Protein AF-A0A1I1CJK8-F1 (afdb_monomer_lite)

Sequence (212 aa):
MRELLTGLVLASCLLPVAAAGMRVSTYLSEPVAPHEFTDLLGEPLWSSEVRRVDPSLQAYERLPAVLATDTLVATARPEESNKVALDLTSKPEVVGDQVAPLADTLAGKTREWCGARYRSYNPADNTYQPYGGGPRRTCAAPIEAVTVQRVAEVGLSKPSASERWCMERYSSYRVEDNTYQPFSGGRKQCPGPSSEASASIQSAAGATVAQF

Foldseek 3Di:
DVVVVVVVVVVVVVVVVVVVVVVVVVVVPPPDDPPDDPQPVPDDPDDPDDDDDDPVPDPPDDDPDPQDPPDPDDDDDPDPPPPPPPPPPDDDPPDPPPPVVVVVVVLVVQQVQLVVVAVQADSVQQWGQDPVRDDIDHGDDPPPPPDPVVVVVVPDDDQDPQLVQLVVVAVQADSVQQWGQDPDDDIDHRPGDVVVVVVVVVVVVPPDDDDD

Structure (mmCIF, N/CA/C/O backbone):
data_AF-A0A1I1CJK8-F1
#
_entry.id   AF-A0A1I1CJK8-F1
#
loop_
_atom_site.group_PDB
_atom_site.id
_atom_site.type_symbol
_atom_site.label_atom_id
_atom_site.label_alt_id
_atom_site.label_comp_id
_atom_site.label_asym_id
_atom_site.label_entity_id
_atom_site.label_seq_id
_atom_site.pdbx_PDB_ins_code
_atom_site.Cartn_x
_atom_site.Cartn_y
_atom_site.Cartn_z
_atom_site.occupancy
_atom_site.B_iso_or_equiv
_atom_site.auth_seq_id
_atom_site.auth_comp_id
_atom_site.auth_asym_id
_atom_site.auth_atom_id
_atom_site.pdbx_PDB_model_num
ATOM 1 N N . MET A 1 1 ? -23.785 15.066 80.173 1.00 69.06 1 MET A N 1
ATOM 2 C CA . MET A 1 1 ? -25.014 14.972 79.345 1.00 69.06 1 MET A CA 1
ATOM 3 C C . MET A 1 1 ? -24.825 15.525 77.935 1.00 69.06 1 MET A C 1
ATOM 5 O O . MET A 1 1 ? -25.205 14.841 77.000 1.00 69.06 1 MET A O 1
ATOM 9 N N . ARG A 1 2 ? -24.197 16.697 77.752 1.00 78.44 2 ARG A N 1
ATOM 10 C CA . ARG A 1 2 ? -23.944 17.288 76.423 1.00 78.44 2 ARG A CA 1
ATOM 11 C C . ARG A 1 2 ? -23.130 16.383 75.481 1.00 78.44 2 ARG A C 1
ATOM 13 O O . ARG A 1 2 ? -23.553 16.191 74.353 1.00 78.44 2 ARG A O 1
ATOM 20 N N . GLU A 1 3 ? -22.070 15.745 75.983 1.00 82.31 3 GLU A N 1
ATOM 21 C CA . GLU A 1 3 ? -21.238 14.810 75.196 1.00 82.31 3 GLU A CA 1
ATOM 22 C C . GLU A 1 3 ? -21.950 13.501 74.809 1.00 82.31 3 GLU A C 1
ATOM 24 O O . GLU A 1 3 ? -21.654 12.890 73.787 1.00 82.31 3 GLU A O 1
ATOM 29 N N . LEU A 1 4 ? -22.930 13.067 75.610 1.00 85.81 4 LEU A N 1
ATOM 30 C CA . LEU A 1 4 ? -23.743 11.890 75.284 1.00 85.81 4 LEU A CA 1
ATOM 31 C C . LEU A 1 4 ? -24.771 12.219 74.195 1.00 85.81 4 LEU A C 1
ATOM 33 O O . LEU A 1 4 ? -25.038 11.391 73.330 1.00 85.81 4 LEU A O 1
ATOM 37 N N . LEU A 1 5 ? -25.315 13.440 74.208 1.00 85.50 5 LEU A N 1
ATOM 38 C CA . LEU A 1 5 ? -26.254 13.915 73.191 1.00 85.50 5 LEU A CA 1
ATOM 39 C C . LEU A 1 5 ? -25.560 14.156 71.843 1.00 85.50 5 LEU A C 1
ATOM 41 O O . LEU A 1 5 ? -26.102 13.769 70.811 1.00 85.50 5 LEU A O 1
ATOM 45 N N . THR A 1 6 ? -24.355 14.735 71.831 1.00 87.88 6 THR A N 1
ATOM 46 C CA . THR A 1 6 ? -23.573 14.925 70.595 1.00 87.88 6 THR A CA 1
ATOM 47 C C . THR A 1 6 ? -23.155 13.591 69.979 1.00 87.88 6 THR A C 1
ATOM 49 O O . THR A 1 6 ? -23.291 13.416 68.767 1.00 87.88 6 THR A O 1
ATOM 52 N N . GLY A 1 7 ? -22.734 12.622 70.799 1.00 88.50 7 GLY A N 1
ATOM 53 C CA . GLY A 1 7 ? -22.425 11.266 70.339 1.00 88.50 7 GLY A CA 1
ATOM 54 C C . GLY A 1 7 ? -23.627 10.557 69.705 1.00 88.50 7 GLY A C 1
ATOM 55 O O . GLY A 1 7 ? -23.492 9.945 68.646 1.00 88.50 7 GLY A O 1
ATOM 56 N N . LEU A 1 8 ? -24.819 10.691 70.298 1.00 89.94 8 LEU A N 1
ATOM 57 C CA . LEU A 1 8 ? -26.044 10.061 69.790 1.00 89.94 8 LEU A CA 1
ATOM 58 C C . LEU A 1 8 ? -26.500 10.687 68.459 1.00 89.94 8 LEU A C 1
ATOM 60 O O . LEU A 1 8 ? -26.873 9.965 67.534 1.00 89.94 8 LEU A O 1
ATOM 64 N N . VAL A 1 9 ? -26.383 12.012 68.317 1.00 90.00 9 VAL A N 1
ATOM 65 C CA . VAL A 1 9 ? -26.680 12.715 67.055 1.00 90.00 9 VAL A CA 1
ATOM 66 C C . VAL A 1 9 ? -25.718 12.285 65.944 1.00 90.00 9 VAL A C 1
ATOM 68 O O . VAL A 1 9 ? -26.174 11.930 64.856 1.00 90.00 9 VAL A O 1
ATOM 71 N N . LEU A 1 10 ? -24.408 12.240 66.218 1.00 88.88 10 LEU A N 1
ATOM 72 C CA . LEU A 1 10 ? -23.403 11.806 65.239 1.00 88.88 10 LEU A CA 1
ATOM 73 C C . LEU A 1 10 ? -23.601 10.345 64.819 1.00 88.88 10 LEU A C 1
ATOM 75 O O . LEU A 1 10 ? -23.546 10.043 63.627 1.00 88.88 10 LEU A O 1
ATOM 79 N N . ALA A 1 11 ? -23.903 9.452 65.766 1.00 89.38 11 ALA A N 1
ATOM 80 C CA . ALA A 1 11 ? -24.218 8.060 65.458 1.00 89.38 11 ALA A CA 1
ATOM 81 C C . ALA A 1 11 ? -25.469 7.945 64.570 1.00 89.38 11 ALA A C 1
ATOM 83 O O . ALA A 1 11 ? -25.459 7.192 63.595 1.00 89.38 11 ALA A O 1
ATOM 84 N N . SER A 1 12 ? -26.513 8.739 64.842 1.00 91.69 12 SER A N 1
ATOM 85 C CA . SER A 1 12 ? -27.726 8.743 64.015 1.00 91.69 12 SER A CA 1
ATOM 86 C C . SER A 1 12 ? -27.475 9.233 62.583 1.00 91.69 12 SER A C 1
ATOM 88 O O . SER A 1 12 ? -28.112 8.734 61.662 1.00 91.69 12 SER A O 1
ATOM 90 N N . CYS A 1 13 ? -26.519 10.148 62.376 1.00 89.44 13 CYS A N 1
ATOM 91 C CA . CYS A 1 13 ? -26.167 10.656 61.048 1.00 89.44 13 CYS A CA 1
ATOM 92 C C . CYS A 1 13 ? -25.250 9.708 60.261 1.00 89.44 13 CYS A C 1
ATOM 94 O O . CYS A 1 13 ? -25.365 9.623 59.041 1.00 89.44 13 CYS A O 1
ATOM 96 N N . LEU A 1 14 ? -24.340 8.989 60.925 1.00 92.19 14 LEU A N 1
ATOM 97 C CA . LEU A 1 14 ? -23.370 8.120 60.246 1.00 92.19 14 LEU A CA 1
ATOM 98 C C . LEU A 1 14 ? -23.969 6.776 59.806 1.00 92.19 14 LEU A C 1
ATOM 100 O O . LEU A 1 14 ? -23.586 6.249 58.761 1.00 92.19 14 LEU A O 1
ATOM 104 N N . LEU A 1 15 ? -24.936 6.240 60.555 1.00 91.75 15 LEU A N 1
ATOM 105 C CA . LEU A 1 15 ? -25.623 4.987 60.220 1.00 91.75 15 LEU A CA 1
ATOM 106 C C . LEU A 1 15 ? -26.308 4.990 58.834 1.00 91.75 15 LEU A C 1
ATOM 108 O O . LEU A 1 15 ? -26.049 4.065 58.059 1.00 91.75 15 LEU A O 1
ATOM 112 N N . PRO A 1 16 ? -27.133 5.989 58.457 1.00 90.12 16 PRO A N 1
ATOM 113 C CA . PRO A 1 16 ? -27.763 6.018 57.139 1.00 90.12 16 PRO A CA 1
ATOM 114 C C . PRO A 1 16 ? -26.748 6.230 56.011 1.00 90.12 16 PRO A C 1
ATOM 116 O O . PRO A 1 16 ? -26.916 5.653 54.940 1.00 90.12 16 PRO A O 1
ATOM 119 N N . VAL A 1 17 ? -25.669 6.988 56.244 1.00 92.25 17 VAL A N 1
ATOM 120 C CA . VAL A 1 17 ? -24.602 7.197 55.249 1.00 92.25 17 VAL A CA 1
ATOM 121 C C . VAL A 1 17 ? -23.858 5.891 54.967 1.00 92.25 17 VAL A C 1
ATOM 123 O O . VAL A 1 17 ? -23.649 5.536 53.807 1.00 92.25 17 VAL A O 1
ATOM 126 N N . ALA A 1 18 ? -23.517 5.132 56.011 1.00 91.31 18 ALA A N 1
ATOM 127 C CA . ALA A 1 18 ? -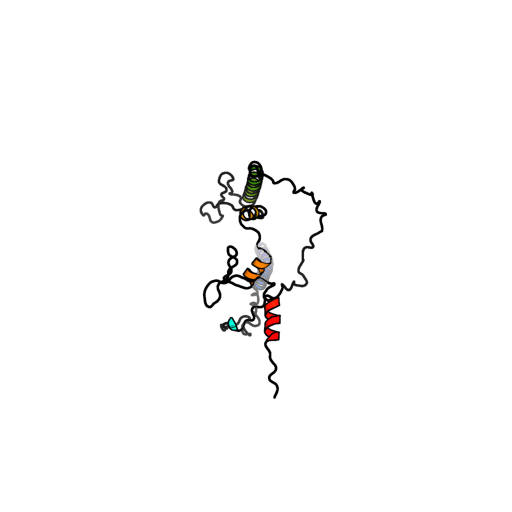22.869 3.832 55.861 1.00 91.31 18 ALA A CA 1
ATOM 128 C C . ALA A 1 18 ? -23.788 2.803 55.177 1.00 91.31 18 ALA A C 1
ATOM 130 O O . ALA A 1 18 ? -23.349 2.076 54.284 1.00 91.31 18 ALA A O 1
ATOM 131 N N . ALA A 1 19 ? -25.074 2.773 55.545 1.00 92.06 19 ALA A N 1
ATOM 132 C CA . ALA A 1 19 ? -26.058 1.892 54.920 1.00 92.06 19 ALA A CA 1
ATOM 133 C C . ALA A 1 19 ? -26.281 2.232 53.435 1.00 92.06 19 ALA A C 1
ATOM 135 O O . ALA A 1 19 ? -26.348 1.328 52.598 1.00 92.06 19 ALA A O 1
ATOM 136 N N . ALA A 1 20 ? -26.338 3.522 53.093 1.00 90.88 20 ALA A N 1
ATOM 137 C CA . ALA A 1 20 ? -26.432 3.981 51.710 1.00 90.88 20 ALA A CA 1
ATOM 138 C C . ALA A 1 20 ? -25.178 3.605 50.905 1.00 90.88 20 ALA A C 1
ATOM 140 O O . ALA A 1 20 ? -25.298 3.080 49.798 1.00 90.88 20 ALA A O 1
ATOM 141 N N . GLY A 1 21 ? -23.984 3.792 51.479 1.00 92.06 21 GLY A N 1
ATOM 142 C CA . GLY A 1 21 ? -22.719 3.412 50.846 1.00 92.06 21 GLY A CA 1
ATOM 143 C C . GLY A 1 21 ? -22.638 1.918 50.522 1.00 92.06 21 GLY A C 1
ATOM 144 O O . GLY A 1 21 ? -22.274 1.548 49.404 1.00 92.06 21 GLY A O 1
ATOM 145 N N . MET A 1 22 ? -23.055 1.051 51.453 1.00 91.06 22 MET A N 1
ATOM 146 C CA . MET A 1 22 ? -23.113 -0.394 51.198 1.00 91.06 22 MET A CA 1
ATOM 147 C C . MET A 1 22 ? -24.094 -0.745 50.075 1.00 91.06 22 MET A C 1
ATOM 149 O O . MET A 1 22 ? -23.755 -1.547 49.209 1.00 91.06 22 MET A O 1
ATOM 153 N N . ARG A 1 23 ? -25.279 -0.119 50.038 1.00 89.19 23 ARG A N 1
ATOM 154 C CA . ARG A 1 23 ? -26.273 -0.363 48.979 1.00 89.19 23 ARG A CA 1
ATOM 155 C C . ARG A 1 23 ? -25.762 0.038 47.597 1.00 89.19 23 ARG A C 1
ATOM 157 O O . ARG A 1 23 ? -25.910 -0.737 46.655 1.00 89.19 23 ARG A O 1
ATOM 164 N N . VAL A 1 24 ? -25.125 1.199 47.467 1.00 91.00 24 VAL A N 1
ATOM 165 C CA . VAL A 1 24 ? -24.544 1.639 46.187 1.00 91.00 24 VAL A CA 1
ATOM 166 C C . VAL A 1 24 ? -23.428 0.694 45.732 1.00 91.00 24 VAL A C 1
ATOM 168 O O . VAL A 1 24 ? -23.400 0.308 44.567 1.00 91.00 24 VAL A O 1
ATOM 171 N N . SER A 1 25 ? -22.557 0.254 46.647 1.00 82.81 25 SER A N 1
ATOM 172 C CA . SER A 1 25 ? -21.487 -0.703 46.326 1.00 82.81 25 SER A CA 1
ATOM 173 C C . SER A 1 25 ? -22.037 -2.034 45.795 1.00 82.81 25 SER A C 1
ATOM 175 O O . SER A 1 25 ? -21.512 -2.579 44.823 1.00 82.81 25 SER A O 1
ATOM 177 N N . THR A 1 26 ? -23.143 -2.525 46.371 1.00 85.69 26 THR A N 1
ATOM 178 C CA . THR A 1 26 ? -23.786 -3.758 45.890 1.00 85.69 26 THR A CA 1
ATOM 179 C C . THR A 1 26 ? -24.379 -3.608 44.493 1.00 85.69 26 THR A C 1
ATOM 181 O O . THR A 1 26 ? -24.225 -4.520 43.691 1.00 85.69 26 THR A O 1
ATOM 184 N N . TYR A 1 27 ? -24.970 -2.452 44.170 1.00 81.88 27 TYR A N 1
ATOM 185 C CA . TYR A 1 27 ? -25.500 -2.190 42.827 1.00 81.88 27 TYR A CA 1
ATOM 186 C C . TYR A 1 27 ? -24.397 -2.071 41.770 1.00 81.88 27 TYR A C 1
ATOM 188 O O . TYR A 1 27 ? -24.555 -2.550 40.656 1.00 81.88 27 TYR A O 1
ATOM 196 N N . LEU A 1 28 ? -23.257 -1.463 42.110 1.00 80.81 28 LEU A N 1
ATOM 197 C CA . LEU A 1 28 ? -22.122 -1.354 41.184 1.00 80.81 28 LEU A CA 1
ATOM 198 C C . LEU A 1 28 ? -21.399 -2.689 40.956 1.00 80.81 28 LEU A C 1
ATOM 200 O O . LEU A 1 28 ? -20.679 -2.828 39.971 1.00 80.81 28 LEU A O 1
ATOM 204 N N . SER A 1 29 ? -21.570 -3.650 41.866 1.00 77.25 29 SER A N 1
ATOM 205 C CA . SER A 1 29 ? -20.923 -4.964 41.810 1.00 77.25 29 SER A CA 1
ATOM 206 C C . SER A 1 29 ? -21.802 -6.039 41.177 1.00 77.25 29 SER A C 1
ATOM 208 O O . SER A 1 29 ? -21.433 -7.213 41.229 1.00 77.25 29 SER A O 1
ATOM 210 N N . GLU A 1 30 ? -22.959 -5.677 40.610 1.00 77.88 30 GLU A N 1
ATOM 211 C CA . GLU A 1 30 ? -23.765 -6.631 39.855 1.00 77.88 30 GLU A CA 1
ATOM 212 C C . GLU A 1 30 ? -22.902 -7.203 38.719 1.00 77.88 30 GLU A C 1
ATOM 214 O O . GLU A 1 30 ? -22.419 -6.448 37.867 1.00 77.88 30 GLU A O 1
ATOM 219 N N . PRO A 1 31 ? -22.627 -8.521 38.724 1.00 73.81 31 PRO A N 1
ATOM 220 C CA . PRO A 1 31 ? -21.816 -9.121 37.685 1.00 73.81 31 PRO A CA 1
ATOM 221 C C . PRO A 1 31 ? -22.558 -8.946 36.365 1.00 73.81 31 PRO A C 1
ATOM 223 O O . PRO A 1 31 ? -23.699 -9.387 36.221 1.00 73.81 31 PRO A O 1
ATOM 226 N N . VAL A 1 32 ? -21.906 -8.289 35.405 1.00 74.38 32 VAL A N 1
ATOM 227 C CA . VAL A 1 32 ? -22.398 -8.208 34.029 1.00 74.38 32 VAL A CA 1
ATOM 228 C C . VAL A 1 32 ? -22.672 -9.635 33.576 1.00 74.38 32 VAL A C 1
ATOM 230 O O . VAL A 1 32 ? -21.767 -10.473 33.622 1.00 74.38 32 VAL A O 1
ATOM 233 N N . ALA A 1 33 ? -23.923 -9.916 33.199 1.00 75.12 33 ALA A N 1
ATOM 234 C CA . ALA A 1 33 ? -24.306 -11.229 32.707 1.00 75.12 33 ALA A CA 1
ATOM 235 C C . ALA A 1 33 ? -23.299 -11.644 31.619 1.00 75.12 33 ALA A C 1
ATOM 237 O O . ALA A 1 33 ? -23.032 -10.841 30.715 1.00 75.12 33 ALA A O 1
ATOM 238 N N . PRO A 1 34 ? -22.675 -12.832 31.724 1.00 74.50 34 PRO A N 1
ATOM 239 C CA . PRO A 1 34 ? -21.742 -13.286 30.708 1.00 74.50 34 PRO A CA 1
ATOM 240 C C . PRO A 1 34 ? -22.461 -13.253 29.361 1.00 74.50 34 PRO A C 1
ATOM 242 O O . PRO A 1 34 ? -23.605 -13.689 29.246 1.00 74.50 34 PRO A O 1
ATOM 245 N N . HIS A 1 35 ? -21.809 -12.665 28.364 1.00 68.06 35 HIS A N 1
ATOM 246 C CA . HIS A 1 35 ? -22.344 -12.593 27.016 1.00 68.06 35 HIS A CA 1
ATOM 247 C C . HIS A 1 35 ? -22.548 -14.025 26.511 1.00 68.06 35 HIS A C 1
ATOM 249 O O . HIS A 1 35 ? -21.601 -14.795 26.353 1.00 68.06 35 HIS A O 1
ATOM 255 N N . GLU A 1 36 ? -23.808 -14.400 26.325 1.00 66.88 36 GLU A N 1
ATOM 256 C CA . GLU A 1 36 ? -24.182 -15.712 25.824 1.00 66.88 36 GLU A CA 1
ATOM 257 C C . GLU A 1 36 ? -24.026 -15.686 24.303 1.00 66.88 36 GLU A C 1
ATOM 259 O O . GLU A 1 36 ? -24.818 -15.077 23.582 1.00 66.88 36 GLU A O 1
ATOM 264 N N . PHE A 1 37 ? -22.946 -16.283 23.801 1.00 66.81 37 PHE A N 1
ATOM 265 C CA . PHE A 1 37 ? -22.789 -16.486 22.368 1.00 66.81 37 PHE A CA 1
ATOM 266 C C . PHE A 1 37 ? -23.776 -17.567 21.932 1.00 66.81 37 PHE A C 1
ATOM 268 O O . PHE A 1 37 ? -23.604 -18.752 22.222 1.00 66.81 37 PHE A O 1
ATOM 275 N N . THR A 1 38 ? -24.830 -17.144 21.245 1.00 67.44 38 THR A N 1
ATOM 276 C CA . THR A 1 38 ? -25.751 -18.053 20.570 1.00 67.44 38 THR A CA 1
ATOM 277 C C . THR A 1 38 ? -24.986 -18.794 19.471 1.00 67.44 38 THR A C 1
ATOM 279 O O . THR A 1 38 ? -24.134 -18.211 18.805 1.00 67.44 38 THR A O 1
ATOM 282 N N . ASP A 1 39 ? -25.285 -20.080 19.284 1.00 64.44 39 ASP A N 1
ATOM 283 C CA . ASP A 1 39 ? -24.796 -20.877 18.147 1.00 64.44 39 ASP A CA 1
ATOM 284 C C . ASP A 1 39 ? -23.301 -21.272 18.144 1.00 64.44 39 ASP A C 1
ATOM 286 O O . ASP A 1 39 ? -22.761 -21.677 17.119 1.00 64.44 39 ASP A O 1
ATOM 290 N N . LEU A 1 40 ? -22.620 -21.268 19.300 1.00 63.91 40 LEU A N 1
ATOM 291 C CA . LEU A 1 40 ? -21.255 -21.832 19.410 1.00 63.91 40 LEU A CA 1
ATOM 292 C C . LEU A 1 40 ? -21.179 -23.337 19.096 1.00 63.91 40 LEU A C 1
ATOM 294 O O . LEU A 1 40 ? -20.118 -23.842 18.735 1.00 63.91 40 LEU A O 1
ATOM 298 N N . LEU A 1 41 ? -22.291 -24.050 19.284 1.00 67.06 41 LEU A N 1
ATOM 299 C CA . LEU A 1 41 ? -22.448 -25.476 18.979 1.00 67.06 41 LEU A CA 1
ATOM 300 C C . LEU A 1 41 ? -23.236 -25.707 17.679 1.00 67.06 41 LEU A C 1
ATOM 302 O O . LEU A 1 41 ? -23.562 -26.851 17.364 1.00 67.06 41 LEU A O 1
ATOM 306 N N . GLY A 1 42 ? -23.571 -24.627 16.968 1.00 73.50 42 GLY A N 1
ATOM 307 C CA . GLY A 1 42 ? -24.209 -24.675 15.663 1.00 73.50 42 GLY A CA 1
ATOM 308 C C . GLY A 1 42 ? -23.256 -25.167 14.580 1.00 73.50 42 GLY A C 1
ATOM 309 O O . GLY A 1 42 ? -22.080 -25.463 14.817 1.00 73.50 42 GLY A O 1
ATOM 310 N N . GLU A 1 43 ? -23.778 -25.267 13.363 1.00 72.88 43 GLU A N 1
ATOM 311 C CA . GLU A 1 43 ? -22.981 -25.636 12.200 1.00 72.88 43 GLU A CA 1
ATOM 312 C C . GLU A 1 43 ? -21.852 -24.604 12.021 1.00 72.88 43 GLU A C 1
ATOM 314 O O . GLU A 1 43 ? -22.104 -23.395 12.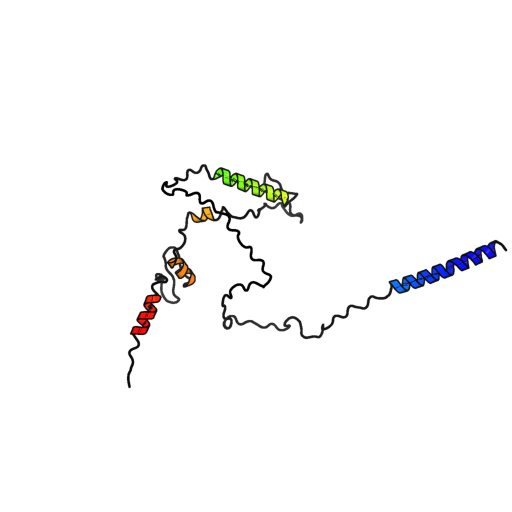064 1.00 72.88 43 GLU A O 1
ATOM 319 N N . PRO A 1 44 ? -20.586 -25.037 11.903 1.00 68.50 44 PRO A N 1
ATOM 320 C CA . PRO A 1 44 ? -19.475 -24.107 11.951 1.00 68.50 44 PRO A CA 1
ATOM 321 C C . PRO A 1 44 ? -19.566 -23.145 10.760 1.00 68.50 44 PRO A C 1
ATOM 323 O O . PRO A 1 44 ? -19.710 -23.565 9.614 1.00 68.50 44 PRO A O 1
ATOM 326 N N . LEU A 1 45 ? -19.422 -21.840 11.027 1.00 70.62 45 LEU A N 1
ATOM 327 C CA . LEU A 1 45 ? -19.424 -20.768 10.010 1.00 70.62 45 LEU A CA 1
ATOM 328 C C . LEU A 1 45 ? -18.343 -20.944 8.924 1.00 70.62 45 LEU A C 1
ATOM 330 O O . LEU A 1 45 ? -18.288 -20.199 7.948 1.00 70.62 45 LEU A O 1
ATOM 334 N N . TRP A 1 46 ? -17.452 -21.909 9.116 1.00 73.44 46 TRP A N 1
ATOM 335 C CA . TRP A 1 46 ? -16.390 -22.305 8.217 1.00 73.44 46 TRP A CA 1
ATOM 336 C C . TRP A 1 46 ? -16.312 -23.834 8.194 1.00 73.44 46 TRP A C 1
ATOM 338 O O . TRP A 1 46 ? -16.556 -24.499 9.197 1.00 73.44 46 TRP A O 1
ATOM 348 N N . SER A 1 47 ? -15.964 -24.415 7.046 1.00 71.75 47 SER A N 1
ATOM 349 C CA . SER A 1 47 ? -15.844 -25.868 6.923 1.00 71.75 47 SER A CA 1
ATOM 350 C C . SER A 1 47 ? -14.700 -26.382 7.801 1.00 71.75 47 SER 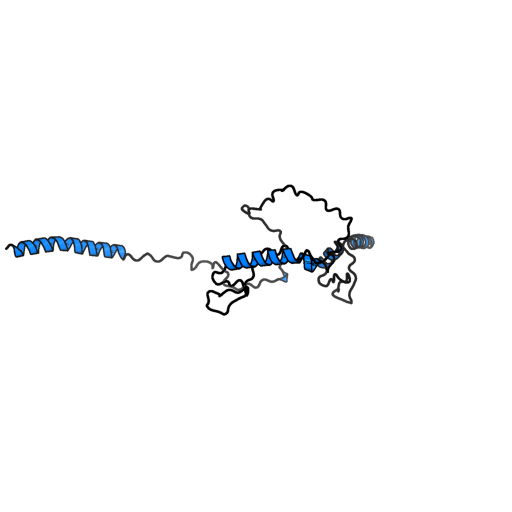A C 1
ATOM 352 O O . SER A 1 47 ? -13.535 -26.076 7.539 1.00 71.75 47 SER A O 1
ATOM 354 N N . SER A 1 48 ? -15.021 -27.189 8.812 1.00 74.94 48 SER A N 1
ATOM 355 C CA . SER A 1 48 ? -14.033 -27.884 9.649 1.00 74.94 48 SER A CA 1
ATOM 356 C C . SER A 1 48 ? -13.251 -28.951 8.873 1.00 74.94 48 SER A C 1
ATOM 358 O O . SER A 1 48 ? -12.156 -29.343 9.274 1.00 74.94 48 SER A O 1
ATOM 360 N N . GLU A 1 49 ? -13.793 -29.396 7.740 1.00 82.31 49 GLU A N 1
ATOM 361 C CA . GLU A 1 49 ? -13.178 -30.367 6.848 1.00 82.31 49 GLU A CA 1
ATOM 362 C C . GLU A 1 49 ? -12.500 -29.684 5.653 1.00 82.31 49 GLU A C 1
ATOM 364 O O . GLU A 1 49 ? -13.072 -28.835 4.965 1.00 82.31 49 GLU A O 1
ATOM 369 N N . VAL A 1 50 ? -11.255 -30.078 5.381 1.00 80.19 50 VAL A N 1
ATOM 370 C CA . VAL A 1 50 ? -10.485 -29.571 4.243 1.00 80.19 50 VAL A CA 1
ATOM 371 C C . VAL A 1 50 ? -11.010 -30.208 2.957 1.00 80.19 50 VAL A C 1
ATOM 373 O O . VAL A 1 50 ? -10.622 -31.318 2.595 1.00 80.19 50 VAL A O 1
ATOM 376 N N . ARG A 1 51 ? -11.853 -29.487 2.215 1.00 77.44 51 ARG A N 1
ATOM 377 C CA . ARG A 1 51 ? -12.264 -29.895 0.865 1.00 77.44 51 ARG A CA 1
ATOM 378 C C . ARG A 1 51 ? -11.233 -29.439 -0.161 1.00 77.44 51 ARG A C 1
ATOM 380 O O . ARG A 1 51 ? -11.081 -28.246 -0.418 1.00 77.44 51 ARG A O 1
ATOM 387 N N . ARG A 1 52 ? -1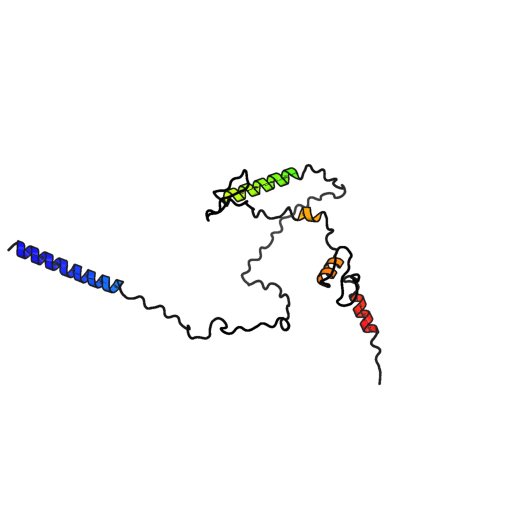0.526 -30.389 -0.779 1.00 82.00 52 ARG A N 1
ATOM 388 C CA . ARG A 1 52 ? -9.647 -30.076 -1.912 1.00 82.00 52 ARG A CA 1
ATOM 389 C C . ARG A 1 52 ? -10.498 -29.716 -3.124 1.00 82.00 52 ARG A C 1
ATOM 391 O O . ARG A 1 52 ? -11.352 -30.489 -3.544 1.00 82.00 52 ARG A O 1
ATOM 398 N N . VAL A 1 53 ? -10.262 -28.526 -3.659 1.00 81.75 53 VAL A N 1
ATOM 399 C CA . VAL A 1 53 ? -10.855 -28.082 -4.919 1.00 81.75 53 VAL A CA 1
ATOM 400 C C . VAL A 1 53 ? -10.076 -28.740 -6.051 1.00 81.75 53 VAL A C 1
ATOM 402 O O . VAL A 1 53 ? -8.853 -28.629 -6.076 1.00 81.75 53 VAL A O 1
ATOM 405 N N . ASP A 1 54 ? -10.770 -29.432 -6.954 1.00 83.75 54 ASP A N 1
ATOM 406 C CA . ASP A 1 54 ? -10.175 -29.992 -8.167 1.00 83.75 54 ASP A CA 1
ATOM 407 C C . ASP A 1 54 ? -10.112 -28.905 -9.256 1.00 83.75 54 ASP A C 1
ATOM 409 O O . ASP A 1 54 ? -11.164 -28.486 -9.750 1.00 83.75 54 ASP A O 1
ATOM 413 N N . PRO A 1 55 ? -8.913 -28.434 -9.645 1.00 81.44 55 PRO A N 1
ATOM 414 C CA . PRO A 1 55 ? -8.753 -27.408 -10.673 1.00 81.44 55 PRO A CA 1
ATOM 415 C C . PRO A 1 55 ? -9.257 -27.851 -12.050 1.00 81.44 55 PRO A C 1
ATOM 417 O O . PRO A 1 55 ? -9.635 -27.011 -12.860 1.00 81.44 55 PRO A O 1
ATOM 420 N N . SER A 1 56 ? -9.269 -29.159 -12.332 1.00 81.56 56 SER A N 1
ATOM 421 C CA . SER A 1 56 ? -9.656 -29.694 -13.644 1.00 81.56 56 SER A CA 1
ATOM 422 C C . SER A 1 56 ? -11.161 -29.613 -13.908 1.00 81.56 56 SER A C 1
ATOM 424 O O . SER A 1 56 ? -11.588 -29.578 -15.060 1.00 81.56 56 SER A O 1
ATOM 426 N N . LEU A 1 57 ? -11.957 -29.526 -12.838 1.00 78.94 57 LEU A N 1
ATOM 427 C CA . LEU A 1 57 ? -13.407 -29.351 -12.889 1.00 78.94 57 LEU A CA 1
ATOM 428 C C . LEU A 1 57 ? -13.823 -27.875 -12.856 1.00 78.94 57 LEU A C 1
ATOM 430 O O . LEU A 1 57 ? -15.007 -27.566 -12.995 1.00 78.94 57 LEU A O 1
ATOM 434 N N . GLN A 1 58 ? -12.876 -26.952 -12.663 1.00 78.06 58 GLN A N 1
ATOM 435 C CA . GLN A 1 58 ? -13.170 -25.527 -12.690 1.00 78.06 58 GLN A CA 1
ATOM 436 C C . GLN A 1 58 ? -13.146 -25.019 -14.131 1.00 78.06 58 GLN A C 1
ATOM 438 O O . GLN A 1 58 ? -12.094 -24.897 -14.757 1.00 78.06 58 GLN A O 1
ATOM 443 N N . ALA A 1 59 ? -14.322 -24.668 -14.652 1.00 72.69 59 ALA A N 1
ATOM 444 C CA . ALA A 1 59 ? -14.421 -23.824 -15.831 1.00 72.69 59 ALA A CA 1
ATOM 445 C C . ALA A 1 59 ? -13.928 -22.424 -15.438 1.00 72.69 59 ALA A C 1
ATOM 447 O O . ALA A 1 59 ? -14.685 -21.617 -14.899 1.00 72.69 59 ALA A O 1
ATOM 448 N N . TYR A 1 60 ? -12.631 -22.164 -15.624 1.00 69.06 60 TYR A N 1
ATOM 449 C CA . TYR A 1 60 ? -12.018 -20.853 -15.404 1.00 69.06 60 TYR A CA 1
ATOM 450 C C . TYR A 1 60 ? -12.504 -19.856 -16.459 1.00 69.06 60 TYR A C 1
ATOM 452 O O . TYR A 1 60 ? -11.761 -19.444 -17.349 1.00 69.06 60 TYR A O 1
ATOM 460 N N . GLU A 1 61 ? -13.772 -19.477 -16.376 1.00 80.06 61 GLU A N 1
ATOM 461 C CA . GLU A 1 61 ? -14.337 -18.408 -17.175 1.00 80.06 61 GLU A CA 1
ATOM 462 C C . GLU A 1 61 ? -14.098 -17.080 -16.457 1.00 80.06 61 GLU A C 1
ATOM 464 O O . GLU A 1 61 ? -14.404 -16.910 -15.273 1.00 80.06 61 GLU A O 1
ATOM 469 N N . ARG A 1 62 ? -13.501 -16.120 -17.167 1.00 74.25 62 ARG A N 1
ATOM 470 C CA . ARG A 1 62 ? -13.361 -14.755 -16.660 1.00 74.25 62 ARG A CA 1
ATOM 471 C C . ARG A 1 62 ? -14.736 -14.106 -16.692 1.00 74.25 62 ARG A C 1
ATOM 473 O O . ARG A 1 62 ? -15.146 -13.577 -17.720 1.00 74.25 62 ARG A O 1
ATOM 480 N N . LEU A 1 63 ? -15.433 -14.139 -15.563 1.00 74.94 63 LEU A N 1
ATOM 481 C CA . LEU A 1 63 ? -16.670 -13.388 -15.417 1.00 74.94 63 LEU A CA 1
ATOM 482 C C . LEU A 1 63 ? -16.354 -11.883 -15.476 1.00 74.94 63 LEU A C 1
ATOM 484 O O . LEU A 1 63 ? -15.389 -11.438 -14.841 1.00 74.94 63 LEU A O 1
ATOM 488 N N . PRO A 1 64 ? -17.128 -11.088 -16.236 1.00 76.50 64 PRO A N 1
ATOM 489 C CA . PRO A 1 64 ? -16.996 -9.640 -16.203 1.00 76.50 64 PRO A CA 1
ATOM 490 C C . PRO A 1 64 ? -17.256 -9.139 -14.781 1.00 76.50 64 PRO A C 1
ATOM 492 O O . PRO A 1 64 ? -18.025 -9.739 -14.028 1.00 76.50 64 PRO A O 1
ATOM 495 N N . ALA A 1 65 ? -16.609 -8.034 -14.406 1.00 77.12 65 ALA A N 1
ATOM 496 C CA . ALA A 1 65 ? -16.827 -7.426 -13.102 1.00 77.12 65 ALA A CA 1
ATOM 497 C C . ALA A 1 65 ? -18.317 -7.091 -12.938 1.00 77.12 65 ALA A C 1
ATOM 499 O O . ALA A 1 65 ? -18.845 -6.215 -13.625 1.00 77.12 65 ALA A O 1
ATOM 500 N N . VAL A 1 66 ? -18.993 -7.796 -12.033 1.00 76.38 66 VAL A N 1
ATOM 501 C CA . VAL A 1 66 ? -20.347 -7.440 -11.618 1.00 76.38 66 VAL A CA 1
ATOM 502 C C . VAL A 1 66 ? -20.198 -6.247 -10.686 1.00 76.38 66 VAL A C 1
ATOM 504 O O . VAL A 1 66 ? -19.773 -6.385 -9.540 1.00 76.38 66 VAL A O 1
ATOM 507 N N . LEU A 1 67 ? -20.469 -5.054 -11.208 1.00 77.25 67 LEU A N 1
ATOM 508 C CA . LEU A 1 67 ? -20.520 -3.843 -10.401 1.00 77.25 67 LEU A CA 1
ATOM 509 C C . LEU A 1 67 ? -21.715 -3.977 -9.449 1.00 77.25 67 LEU A C 1
ATOM 511 O O . LEU A 1 67 ? -22.843 -4.194 -9.892 1.00 77.25 67 LEU A O 1
ATOM 515 N N . ALA A 1 68 ? -21.469 -3.878 -8.142 1.00 74.38 68 ALA A N 1
ATOM 516 C CA . ALA A 1 68 ? -22.543 -3.777 -7.160 1.00 74.38 68 ALA A CA 1
ATOM 517 C C . ALA A 1 68 ? -23.381 -2.523 -7.450 1.00 74.38 68 ALA A C 1
ATOM 519 O O . ALA A 1 68 ? -22.848 -1.542 -7.977 1.00 74.38 68 ALA A O 1
ATOM 520 N N . THR A 1 69 ? -24.662 -2.530 -7.073 1.00 73.19 69 THR A N 1
ATOM 521 C CA . THR A 1 69 ? -25.589 -1.403 -7.301 1.00 73.19 69 THR A CA 1
ATOM 522 C C . THR A 1 69 ? -25.058 -0.076 -6.763 1.00 73.19 69 THR A C 1
ATOM 524 O O . THR A 1 69 ? -25.331 0.971 -7.339 1.00 73.19 69 THR A O 1
ATOM 527 N N . ASP A 1 70 ? -24.229 -0.137 -5.723 1.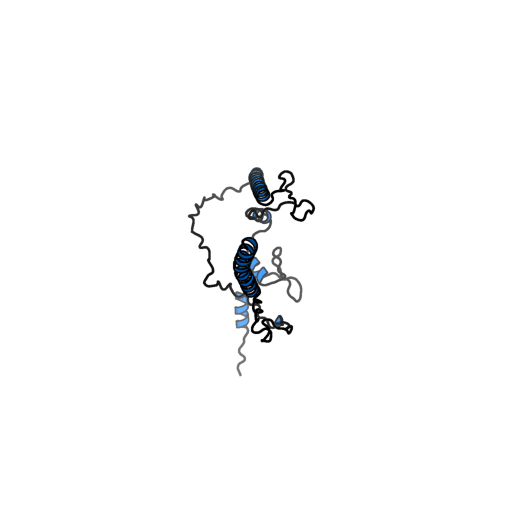00 78.56 70 ASP A N 1
ATOM 528 C CA . ASP A 1 70 ? -23.693 1.034 -5.028 1.00 78.56 70 ASP A CA 1
ATOM 529 C C . ASP A 1 70 ? -22.285 1.411 -5.516 1.00 78.56 70 ASP A C 1
ATOM 531 O O . ASP A 1 70 ? -21.591 2.231 -4.910 1.00 78.56 70 ASP A O 1
ATOM 535 N N . THR A 1 71 ? -21.828 0.809 -6.619 1.00 71.75 71 THR A N 1
ATOM 536 C CA . THR A 1 71 ? -20.523 1.137 -7.191 1.00 71.75 71 THR A CA 1
ATOM 537 C C . THR A 1 71 ? -20.592 2.511 -7.843 1.00 71.75 71 THR A C 1
ATOM 539 O O . THR A 1 71 ? -21.140 2.680 -8.932 1.00 71.75 71 THR A O 1
ATOM 542 N N . LEU A 1 72 ? -19.995 3.503 -7.185 1.00 66.62 72 LEU A N 1
ATOM 543 C CA . LEU A 1 72 ? -19.793 4.835 -7.741 1.00 66.62 72 LEU A CA 1
ATOM 544 C C . LEU A 1 72 ? -18.767 4.756 -8.882 1.00 66.62 72 LEU A C 1
ATOM 546 O O . LEU A 1 72 ? -17.558 4.841 -8.667 1.00 66.62 72 LEU A O 1
ATOM 550 N N . VAL A 1 73 ? -19.248 4.574 -10.112 1.00 68.12 73 VAL A N 1
ATOM 551 C CA . VAL A 1 73 ? -18.426 4.717 -11.317 1.00 68.12 73 VAL A CA 1
ATOM 552 C C . VAL A 1 73 ? -18.210 6.208 -11.555 1.00 68.12 73 VAL A C 1
ATOM 554 O O . VAL A 1 73 ? -19.158 6.950 -11.808 1.00 68.12 73 VAL A O 1
ATOM 557 N N . ALA A 1 74 ? -16.960 6.661 -11.465 1.00 61.25 74 ALA A N 1
ATOM 558 C CA . ALA A 1 74 ? -16.609 8.036 -11.787 1.00 61.25 74 ALA A CA 1
ATOM 559 C C . ALA A 1 74 ? -16.931 8.314 -13.265 1.00 61.25 74 ALA A C 1
ATOM 561 O O . ALA A 1 74 ? -16.273 7.799 -14.170 1.00 61.25 74 ALA A O 1
ATOM 562 N N . THR A 1 75 ? -17.952 9.130 -13.521 1.00 60.84 75 THR A N 1
ATOM 563 C CA . THR A 1 75 ? -18.240 9.634 -14.863 1.00 60.84 75 THR A CA 1
ATOM 564 C C . THR A 1 75 ? -17.145 10.620 -15.239 1.00 60.84 75 THR A C 1
ATOM 566 O O . THR A 1 75 ? -17.076 11.716 -14.676 1.00 60.84 75 THR A O 1
ATOM 569 N N . ALA A 1 76 ? -16.277 10.240 -16.175 1.00 58.84 76 ALA A N 1
ATOM 570 C CA . ALA A 1 76 ? -15.336 11.178 -16.765 1.00 58.84 76 ALA A CA 1
ATOM 571 C C . ALA A 1 76 ? -16.140 12.308 -17.425 1.00 58.84 76 ALA A C 1
ATOM 573 O O . ALA A 1 76 ? -16.880 12.089 -18.386 1.00 58.84 76 ALA A O 1
ATOM 574 N N . ARG A 1 77 ? -16.032 13.517 -16.869 1.00 49.84 77 ARG A N 1
ATOM 575 C CA . ARG A 1 77 ? -16.571 14.729 -17.481 1.00 49.84 77 ARG A CA 1
ATOM 576 C C . ARG A 1 77 ? -15.815 14.931 -18.800 1.00 49.84 77 ARG A C 1
ATOM 578 O O . ARG A 1 77 ? -14.584 14.886 -18.768 1.00 49.84 77 ARG A O 1
ATOM 585 N N . PRO A 1 78 ? -16.491 15.124 -19.944 1.00 48.28 78 PRO A N 1
ATOM 586 C CA . PRO A 1 78 ? -15.803 15.486 -21.169 1.00 48.28 78 PRO A CA 1
ATOM 587 C C . PRO A 1 78 ? -15.317 16.923 -20.990 1.00 48.28 78 PRO A C 1
ATOM 589 O O . PRO A 1 78 ? -16.042 17.877 -21.257 1.00 48.28 78 PRO A O 1
ATOM 592 N N . GLU A 1 79 ? -14.113 17.086 -20.450 1.00 49.16 79 GLU A N 1
ATOM 593 C CA . GLU A 1 79 ? -13.396 18.334 -20.635 1.00 49.16 79 GLU A CA 1
ATOM 594 C C . GLU A 1 79 ? -13.030 18.414 -22.109 1.00 49.16 79 GLU A C 1
ATOM 596 O O . GLU A 1 79 ? -12.505 17.466 -22.701 1.00 49.16 79 GLU A O 1
ATOM 601 N N . GLU A 1 80 ? -13.404 19.538 -22.706 1.00 48.78 80 GLU A N 1
ATOM 602 C CA . GLU A 1 80 ? -13.111 19.912 -24.073 1.00 48.78 80 GLU A CA 1
ATOM 603 C C . GLU A 1 80 ? -11.590 19.890 -24.246 1.00 48.78 80 GLU A C 1
ATOM 605 O O . GLU A 1 80 ? -10.871 20.830 -23.911 1.00 48.78 80 GLU A O 1
ATOM 610 N N . SER A 1 81 ? -11.083 18.736 -24.683 1.00 42.81 81 SER A N 1
ATOM 611 C CA . SER A 1 81 ? -9.683 18.546 -25.010 1.00 42.81 81 SER A CA 1
ATOM 612 C C . SER A 1 81 ? -9.388 19.495 -26.155 1.00 42.81 81 SER A C 1
ATOM 614 O O . SER A 1 81 ? -9.749 19.234 -27.305 1.00 42.81 81 SER A O 1
ATOM 616 N N . ASN A 1 82 ? -8.776 20.625 -25.815 1.00 46.09 82 ASN A N 1
ATOM 617 C CA . ASN A 1 82 ? -8.234 21.559 -26.775 1.00 46.09 82 ASN A CA 1
ATOM 618 C C . ASN A 1 82 ? -7.158 20.784 -27.542 1.00 46.09 82 ASN A C 1
ATOM 620 O O . ASN A 1 82 ? -6.031 20.607 -27.072 1.00 46.09 82 ASN A O 1
ATOM 624 N N . LYS A 1 83 ? -7.550 20.201 -28.679 1.00 40.59 83 LYS A N 1
ATOM 625 C CA . LYS A 1 83 ? -6.650 19.474 -29.564 1.00 40.59 83 LYS A CA 1
ATOM 626 C C . LYS A 1 83 ? -5.721 20.511 -30.167 1.00 40.59 83 LYS A C 1
ATOM 628 O O . LYS A 1 83 ? -6.014 21.087 -31.210 1.00 40.59 83 LYS A O 1
ATOM 633 N N . VAL A 1 84 ? -4.597 20.750 -29.500 1.00 40.06 84 VAL A N 1
ATOM 634 C CA . VAL A 1 84 ? -3.447 21.373 -30.141 1.00 40.06 84 VAL A CA 1
ATOM 635 C C . VAL A 1 84 ? -3.041 20.404 -31.244 1.00 40.06 84 VAL A C 1
ATOM 637 O O . VAL A 1 84 ? -2.486 19.337 -30.979 1.00 40.06 84 VAL A O 1
ATOM 640 N N . ALA A 1 85 ? -3.416 20.736 -32.477 1.00 39.06 85 ALA A N 1
ATOM 641 C CA . ALA A 1 85 ? -2.917 20.065 -33.658 1.00 39.06 85 ALA A CA 1
ATOM 642 C C . ALA A 1 85 ? -1.408 20.324 -33.708 1.00 39.06 85 ALA A C 1
ATOM 644 O O . ALA A 1 85 ? -0.958 21.373 -34.160 1.00 39.06 85 ALA A O 1
ATOM 645 N N . LEU A 1 86 ? -0.628 19.389 -33.168 1.00 41.72 86 LEU A N 1
ATOM 646 C CA . LEU A 1 86 ? 0.786 19.306 -33.486 1.00 41.72 86 LEU A CA 1
ATOM 647 C C . LEU A 1 86 ? 0.875 18.817 -34.926 1.00 41.72 86 LEU A C 1
ATOM 649 O O . LEU A 1 86 ? 0.566 17.665 -35.228 1.00 41.72 86 LEU A O 1
ATOM 653 N N . ASP A 1 87 ? 1.238 19.748 -35.799 1.00 35.03 87 ASP A N 1
ATOM 654 C CA . ASP A 1 87 ? 1.612 19.492 -37.177 1.00 35.03 87 ASP A CA 1
ATOM 655 C C . ASP A 1 87 ? 2.771 18.481 -37.195 1.00 35.03 87 ASP A C 1
ATOM 657 O O . ASP A 1 87 ? 3.882 18.759 -36.742 1.00 35.03 87 ASP A O 1
ATOM 661 N N . LEU A 1 88 ? 2.487 17.254 -37.635 1.00 48.41 88 LEU A N 1
ATOM 662 C CA . LEU A 1 88 ? 3.412 16.114 -37.603 1.00 48.41 88 LEU A CA 1
ATOM 663 C C . LEU A 1 88 ? 4.361 16.080 -38.815 1.00 48.41 88 LEU A C 1
ATOM 665 O O . LEU A 1 88 ? 4.970 15.047 -39.091 1.00 48.41 88 LEU A O 1
ATOM 669 N N . THR A 1 89 ? 4.528 17.190 -39.537 1.00 42.53 89 THR A N 1
ATOM 670 C CA . THR A 1 89 ? 5.424 17.263 -40.705 1.00 42.53 89 THR A CA 1
ATOM 671 C C . THR A 1 89 ? 6.871 17.639 -40.401 1.00 42.53 89 THR A C 1
ATOM 673 O O . THR A 1 89 ? 7.698 17.646 -41.310 1.00 42.53 89 THR A O 1
ATOM 676 N N . SER A 1 90 ? 7.240 17.849 -39.139 1.00 43.31 90 SER A N 1
ATOM 677 C CA . SER A 1 90 ? 8.646 17.961 -38.747 1.00 43.31 90 SER A CA 1
ATOM 678 C C . SER A 1 90 ? 9.049 16.780 -37.874 1.00 43.31 90 SER A C 1
ATOM 680 O O . SER A 1 90 ? 8.678 16.703 -36.704 1.00 43.31 90 SER A O 1
ATOM 682 N N . LYS A 1 91 ? 9.843 15.871 -38.446 1.00 47.12 91 LYS A N 1
ATOM 683 C CA . LYS A 1 91 ? 10.671 14.911 -37.708 1.00 47.12 91 LYS A CA 1
ATOM 684 C C . LYS A 1 91 ? 11.368 15.662 -36.561 1.00 47.12 91 LYS A C 1
ATOM 686 O O . LYS A 1 91 ? 12.202 16.516 -36.861 1.00 47.12 91 LYS A O 1
ATOM 691 N N . PRO A 1 92 ? 11.057 15.398 -35.278 1.00 40.78 92 PRO A N 1
ATOM 692 C CA . PRO A 1 92 ? 11.801 16.022 -34.209 1.00 40.78 92 PRO A CA 1
ATOM 693 C C . PRO A 1 92 ? 13.105 15.243 -34.099 1.00 40.78 92 PRO A C 1
ATOM 695 O O . PRO A 1 92 ? 13.151 14.109 -33.624 1.00 40.78 92 PRO A O 1
ATOM 698 N N . GLU A 1 93 ? 14.180 15.842 -34.587 1.00 44.66 93 GLU A N 1
ATOM 699 C CA . GLU A 1 93 ? 15.499 15.546 -34.059 1.00 44.66 93 GLU A CA 1
ATOM 700 C C . GLU A 1 93 ? 15.479 16.031 -32.607 1.00 44.66 93 GLU A C 1
ATOM 702 O O . GLU A 1 93 ? 15.553 17.226 -32.326 1.00 44.66 93 GLU A O 1
ATOM 707 N N . VAL A 1 94 ? 15.203 15.104 -31.685 1.00 46.69 94 VAL A N 1
ATOM 708 C CA . VAL A 1 94 ? 15.150 15.380 -30.249 1.00 46.69 94 VAL A CA 1
ATOM 709 C C . VAL A 1 94 ? 16.567 15.713 -29.800 1.00 46.69 94 VAL A C 1
ATOM 711 O O . VAL A 1 94 ? 17.357 14.835 -29.460 1.00 46.69 94 VAL A O 1
ATOM 714 N N . VAL A 1 95 ? 16.894 17.002 -29.823 1.00 47.56 95 VAL A N 1
ATOM 715 C CA . VAL A 1 95 ? 18.058 17.551 -29.133 1.00 47.56 95 VAL A CA 1
ATOM 716 C C . VAL A 1 95 ? 17.809 17.366 -27.635 1.00 47.56 95 VAL A C 1
ATOM 718 O O . VAL A 1 95 ? 16.780 17.793 -27.110 1.00 47.56 95 VAL A O 1
ATOM 721 N N . GLY A 1 96 ? 18.734 16.684 -26.957 1.00 48.53 96 GLY A N 1
ATOM 722 C CA . GLY A 1 96 ? 18.636 16.209 -25.570 1.00 48.53 96 GLY A CA 1
ATOM 723 C C . GLY A 1 96 ? 18.544 17.275 -24.468 1.00 48.53 96 GLY A C 1
ATOM 724 O O . GLY A 1 96 ? 18.848 16.971 -23.320 1.00 48.53 96 GLY A O 1
ATOM 725 N N . ASP A 1 97 ? 18.112 18.495 -24.780 1.00 51.38 97 ASP A N 1
ATOM 726 C CA . ASP A 1 97 ? 18.137 19.649 -23.873 1.00 51.38 97 ASP A CA 1
ATOM 727 C C . ASP A 1 97 ? 16.813 19.856 -23.103 1.00 51.38 97 ASP A C 1
ATOM 729 O O . ASP A 1 97 ? 16.749 20.587 -22.121 1.00 51.38 97 ASP A O 1
ATOM 733 N N . GLN A 1 98 ? 15.733 19.166 -23.498 1.00 49.72 98 GLN A N 1
ATOM 734 C CA . GLN A 1 98 ? 14.403 19.310 -22.871 1.00 49.72 98 GLN A CA 1
ATOM 735 C C . GLN A 1 98 ? 14.044 18.197 -21.869 1.00 49.72 98 GLN A C 1
ATOM 737 O O . GLN A 1 98 ? 12.960 18.207 -21.288 1.00 49.72 98 GLN A O 1
ATOM 742 N N . VAL A 1 99 ? 14.952 17.246 -21.622 1.00 51.56 99 VAL A N 1
ATOM 743 C CA . VAL A 1 99 ? 14.741 16.138 -20.665 1.00 51.56 99 VAL A CA 1
ATOM 744 C C . VAL A 1 99 ? 15.133 16.537 -19.233 1.00 51.56 99 VAL A C 1
ATOM 746 O O . VAL A 1 99 ? 14.497 16.103 -18.272 1.00 51.56 99 VAL A O 1
ATOM 749 N N . ALA A 1 100 ? 16.122 17.422 -19.080 1.00 56.47 100 ALA A N 1
ATOM 750 C CA . ALA A 1 100 ? 16.591 17.927 -17.788 1.00 56.47 100 ALA A CA 1
ATOM 751 C C . ALA A 1 100 ? 15.509 18.642 -16.938 1.00 56.47 100 ALA A C 1
ATOM 753 O O . ALA A 1 100 ? 15.344 18.274 -15.772 1.00 56.47 100 ALA A O 1
ATOM 754 N N . PRO A 1 101 ? 14.697 19.583 -17.473 1.00 66.44 101 PRO A N 1
ATOM 755 C CA . PRO A 1 101 ? 13.744 20.333 -16.646 1.00 66.44 101 PRO A CA 1
ATOM 756 C C . PRO A 1 101 ? 12.601 19.465 -16.095 1.00 66.44 101 PRO A C 1
ATOM 758 O O . PRO A 1 101 ? 12.048 19.746 -15.027 1.00 66.44 101 PRO A O 1
ATOM 761 N N . LEU A 1 102 ? 12.245 18.383 -16.792 1.00 66.94 102 LEU A N 1
ATOM 762 C CA . LEU A 1 102 ? 11.201 17.467 -16.335 1.00 66.94 102 LEU A CA 1
ATOM 763 C C . LEU A 1 102 ? 11.699 16.542 -15.213 1.00 66.94 102 LEU A C 1
ATOM 765 O O . LEU A 1 102 ? 10.960 16.250 -14.273 1.00 66.94 102 LEU A O 1
ATOM 769 N N . ALA A 1 103 ? 12.958 16.106 -15.282 1.00 70.69 103 ALA A N 1
ATOM 770 C CA . ALA A 1 103 ? 13.570 15.291 -14.236 1.00 70.69 103 ALA A CA 1
ATOM 771 C C . ALA A 1 103 ? 13.729 16.077 -12.922 1.00 70.69 103 ALA A C 1
ATOM 773 O O . ALA A 1 103 ? 13.395 15.561 -11.852 1.00 70.69 103 ALA A O 1
ATOM 774 N N . ASP A 1 104 ? 14.147 17.342 -13.002 1.00 79.88 104 ASP A N 1
ATOM 775 C CA . ASP A 1 104 ? 14.316 18.203 -11.827 1.00 79.88 104 ASP A CA 1
ATOM 776 C C . ASP A 1 104 ? 12.988 18.542 -11.147 1.00 79.88 104 ASP A C 1
ATOM 778 O O . ASP A 1 104 ? 12.883 18.509 -9.915 1.00 79.88 104 ASP A O 1
ATOM 782 N N . THR A 1 105 ? 11.945 18.810 -11.936 1.00 80.81 105 THR A N 1
ATOM 783 C CA . THR A 1 105 ? 10.597 19.055 -11.402 1.00 80.81 105 THR A CA 1
ATOM 784 C C . THR A 1 105 ? 10.007 17.805 -10.752 1.00 80.81 105 THR A C 1
ATOM 786 O O . THR A 1 105 ? 9.405 17.902 -9.678 1.00 80.81 105 THR A O 1
ATOM 789 N N . LEU A 1 106 ? 10.224 16.621 -11.335 1.00 82.62 106 LEU A N 1
ATOM 790 C CA . LEU A 1 106 ? 9.802 15.353 -10.736 1.00 82.62 106 LEU A CA 1
ATOM 791 C C . LEU A 1 106 ? 10.549 15.079 -9.425 1.00 82.62 106 LEU A C 1
ATOM 793 O O . LEU A 1 106 ? 9.919 14.768 -8.415 1.00 82.62 106 LEU A O 1
ATOM 797 N N . ALA A 1 107 ? 11.870 15.267 -9.407 1.00 82.50 107 ALA A N 1
ATOM 798 C CA . ALA A 1 107 ? 12.680 15.123 -8.203 1.00 82.50 107 ALA A CA 1
ATOM 799 C C . ALA A 1 107 ? 12.260 16.119 -7.106 1.00 82.50 107 ALA A C 1
ATOM 801 O O . ALA A 1 107 ? 12.230 15.760 -5.928 1.00 82.50 107 ALA A O 1
ATOM 802 N N . GLY A 1 108 ? 11.874 17.343 -7.483 1.00 86.75 108 GLY A N 1
ATOM 803 C CA . GLY A 1 108 ? 11.243 18.326 -6.597 1.00 86.75 108 GLY A CA 1
ATOM 804 C C . GLY A 1 108 ? 9.994 17.787 -5.908 1.00 86.75 108 GLY A C 1
ATOM 805 O O . GLY A 1 108 ? 9.936 17.761 -4.677 1.00 86.75 108 GLY A O 1
ATOM 806 N N . LYS A 1 109 ? 9.044 17.274 -6.695 1.00 88.00 109 LYS A N 1
ATOM 807 C CA . LYS A 1 109 ? 7.785 16.707 -6.185 1.00 88.00 109 LYS A CA 1
ATOM 808 C C . LYS A 1 109 ? 8.004 15.484 -5.293 1.00 88.00 109 LYS A C 1
ATOM 810 O O . LYS A 1 109 ? 7.342 15.353 -4.264 1.00 88.00 109 LYS A O 1
ATOM 815 N N . THR A 1 110 ? 8.960 14.617 -5.635 1.00 89.38 110 THR A N 1
ATOM 816 C CA . THR A 1 110 ? 9.349 13.477 -4.786 1.00 89.38 110 THR A CA 1
ATOM 817 C C . THR A 1 110 ? 9.814 13.951 -3.414 1.00 89.38 110 THR A C 1
ATOM 819 O O . THR A 1 110 ? 9.344 13.442 -2.396 1.00 89.38 110 THR A O 1
ATOM 822 N N . ARG A 1 111 ? 10.715 14.945 -3.368 1.00 91.56 111 ARG A N 1
ATOM 823 C CA . ARG A 1 111 ? 11.265 15.467 -2.107 1.00 91.56 111 ARG A CA 1
ATOM 824 C C . ARG A 1 111 ? 10.181 16.097 -1.236 1.00 91.56 111 ARG A C 1
ATOM 826 O O . ARG A 1 111 ? 10.176 15.866 -0.029 1.00 91.56 111 ARG A O 1
ATOM 833 N N . GLU A 1 112 ? 9.270 16.852 -1.842 1.00 92.69 112 GLU A N 1
ATOM 834 C CA . GLU A 1 112 ? 8.153 17.491 -1.143 1.00 92.69 112 GLU A CA 1
ATOM 835 C C . GLU A 1 112 ? 7.214 16.455 -0.510 1.00 92.69 112 GLU A C 1
ATOM 837 O O . GLU A 1 112 ? 6.936 16.515 0.690 1.00 92.69 112 GLU A O 1
ATOM 842 N N . TRP A 1 113 ? 6.817 15.434 -1.277 1.00 93.88 113 TRP A N 1
ATOM 843 C CA . TRP A 1 113 ? 5.987 14.343 -0.765 1.00 93.88 113 TRP A CA 1
ATOM 844 C C . TRP A 1 113 ? 6.671 13.592 0.385 1.00 93.88 113 TRP A C 1
ATOM 846 O O . TRP A 1 113 ? 6.058 13.332 1.423 1.00 93.88 113 TRP A O 1
ATOM 856 N N . CYS A 1 114 ? 7.959 13.274 0.231 1.00 94.50 114 CYS A N 1
ATOM 857 C CA . CYS A 1 114 ? 8.733 12.565 1.247 1.00 94.50 114 CYS A CA 1
ATOM 858 C C . CYS A 1 114 ? 8.863 13.367 2.550 1.00 94.50 114 CYS A C 1
ATOM 860 O O . CYS A 1 114 ? 8.710 12.794 3.633 1.00 94.50 114 CYS A O 1
ATOM 862 N N . GLY A 1 115 ? 9.087 14.682 2.452 1.00 93.75 115 GLY A N 1
ATOM 863 C CA . GLY A 1 115 ? 9.145 15.582 3.605 1.00 93.75 115 GLY A CA 1
ATOM 864 C C . GLY A 1 115 ? 7.806 15.711 4.331 1.00 93.75 115 GLY A C 1
ATOM 865 O O . GLY A 1 115 ? 7.773 15.717 5.561 1.00 93.75 115 GLY A O 1
ATOM 866 N N . ALA A 1 116 ? 6.694 15.733 3.591 1.00 93.75 116 ALA A N 1
ATOM 867 C CA . ALA A 1 116 ? 5.356 15.735 4.179 1.00 93.75 116 ALA A CA 1
ATOM 868 C C . ALA A 1 116 ? 5.015 14.395 4.859 1.00 93.75 116 ALA A C 1
ATOM 870 O O . ALA A 1 116 ? 4.387 14.367 5.920 1.00 93.75 116 ALA A O 1
ATOM 871 N N . ARG A 1 117 ? 5.442 13.268 4.271 1.00 93.19 117 ARG A N 1
ATOM 872 C CA . ARG A 1 117 ? 5.104 11.920 4.752 1.00 93.19 117 ARG A CA 1
ATOM 873 C C . ARG A 1 117 ? 5.936 11.460 5.948 1.00 93.19 117 ARG A C 1
ATOM 875 O O . ARG A 1 117 ? 5.412 10.721 6.794 1.00 93.19 117 ARG A O 1
ATOM 882 N N . TYR A 1 118 ? 7.215 11.831 6.002 1.00 93.75 118 TYR A N 1
ATOM 883 C CA . TYR A 1 118 ? 8.162 11.377 7.020 1.00 93.75 118 TYR A CA 1
ATOM 884 C C . TYR A 1 118 ? 8.835 12.565 7.714 1.00 93.75 118 TYR A C 1
ATOM 886 O O . TYR A 1 118 ? 9.675 13.245 7.137 1.00 93.75 118 TYR A O 1
ATOM 894 N N . ARG A 1 119 ? 8.553 12.760 9.010 1.00 92.81 119 ARG A N 1
ATOM 895 C CA . ARG A 1 119 ? 9.118 13.877 9.802 1.00 92.81 119 ARG A CA 1
ATOM 896 C C . ARG A 1 119 ? 10.648 13.845 9.920 1.00 92.81 119 ARG A C 1
ATOM 898 O O . ARG A 1 119 ? 11.260 14.868 10.180 1.00 92.81 119 ARG A O 1
ATOM 905 N N . SER A 1 120 ? 11.254 12.668 9.768 1.00 94.56 120 SER A N 1
ATOM 906 C CA . SER A 1 120 ? 12.701 12.428 9.861 1.00 94.56 120 SER A CA 1
ATOM 907 C C . SER A 1 120 ? 13.411 12.434 8.500 1.00 94.56 120 SER A C 1
ATOM 909 O O . SER A 1 120 ? 14.563 11.990 8.400 1.00 94.56 120 SER A O 1
ATOM 911 N N . TYR A 1 121 ? 12.717 12.867 7.447 1.00 95.75 121 TYR A N 1
ATOM 912 C CA . TYR A 1 121 ? 13.239 12.908 6.090 1.00 95.75 121 TYR A CA 1
ATOM 913 C C . TYR A 1 121 ? 14.395 13.906 5.953 1.00 95.75 121 TYR A C 1
ATOM 915 O O . TYR A 1 121 ? 14.307 15.044 6.409 1.00 95.75 121 TYR A O 1
ATOM 923 N N . ASN A 1 122 ? 15.475 13.469 5.306 1.00 93.81 122 ASN A N 1
ATOM 924 C CA . ASN A 1 122 ? 16.608 14.302 4.925 1.00 93.81 122 ASN A CA 1
ATOM 925 C C . ASN A 1 122 ? 16.610 14.476 3.394 1.00 93.81 122 ASN A C 1
ATOM 927 O O . ASN A 1 122 ? 16.771 13.477 2.683 1.00 93.81 122 ASN A O 1
ATOM 931 N N . PRO A 1 123 ? 16.464 15.713 2.879 1.00 90.81 123 PRO A N 1
ATOM 932 C CA . PRO A 1 123 ? 16.429 15.973 1.444 1.00 90.81 123 PRO A CA 1
ATOM 933 C C . PRO A 1 123 ? 17.781 15.802 0.737 1.00 90.81 123 PRO A C 1
ATOM 935 O O . PRO A 1 123 ? 17.767 15.614 -0.476 1.00 90.81 123 PRO A O 1
ATOM 938 N N . ALA A 1 124 ? 18.915 15.853 1.450 1.00 90.25 124 ALA A N 1
ATOM 939 C CA . ALA A 1 124 ? 20.246 15.709 0.849 1.00 90.25 124 ALA A CA 1
ATOM 940 C C . ALA A 1 124 ? 20.478 14.288 0.310 1.00 90.25 124 ALA A C 1
ATOM 942 O O . ALA A 1 124 ? 20.935 14.117 -0.815 1.00 90.25 124 ALA A O 1
ATOM 943 N N . ASP A 1 125 ? 20.073 13.282 1.090 1.00 90.50 125 ASP A N 1
ATOM 944 C CA . ASP A 1 125 ? 20.338 11.868 0.791 1.00 90.50 125 ASP A CA 1
ATOM 945 C C . ASP A 1 125 ? 19.071 11.084 0.400 1.00 90.50 125 ASP A C 1
ATOM 947 O O . ASP A 1 125 ? 19.119 9.866 0.247 1.00 90.50 125 ASP A O 1
ATOM 951 N N . ASN A 1 126 ? 17.913 11.749 0.291 1.00 91.56 126 ASN A N 1
ATOM 952 C CA . ASN A 1 126 ? 16.600 11.128 0.059 1.00 91.56 126 ASN A CA 1
ATOM 953 C C . ASN A 1 126 ? 16.288 9.977 1.048 1.00 91.56 126 ASN A C 1
ATOM 955 O O . ASN A 1 126 ? 15.760 8.929 0.669 1.00 91.56 126 ASN A O 1
ATOM 959 N N . THR A 1 127 ? 16.633 10.142 2.331 1.00 95.06 127 THR A N 1
ATOM 960 C CA . THR A 1 127 ? 16.472 9.090 3.354 1.00 95.06 127 THR A CA 1
ATOM 961 C C . THR A 1 127 ? 15.619 9.534 4.533 1.00 95.06 127 THR A C 1
ATOM 963 O O . THR A 1 127 ? 15.650 10.695 4.934 1.00 95.06 127 THR A O 1
ATOM 966 N N . TYR A 1 128 ? 14.908 8.599 5.160 1.00 94.88 128 TYR A N 1
ATOM 967 C CA . TYR A 1 128 ? 14.126 8.828 6.375 1.00 94.88 128 TYR A CA 1
ATOM 968 C C . TYR A 1 128 ? 14.411 7.760 7.438 1.00 94.88 128 TYR A C 1
ATOM 970 O O . TYR A 1 128 ? 14.830 6.646 7.125 1.00 94.88 128 TYR A O 1
ATOM 978 N N . GLN A 1 129 ? 14.171 8.100 8.704 1.00 95.25 129 GLN A N 1
ATOM 979 C CA . GLN A 1 129 ? 14.288 7.175 9.834 1.00 95.25 129 GLN A CA 1
ATOM 980 C C . GLN A 1 129 ? 12.943 6.462 10.066 1.00 95.25 129 GLN A C 1
ATOM 982 O O . GLN A 1 129 ? 11.956 7.147 10.358 1.00 95.25 129 GLN A O 1
ATOM 987 N N . PRO A 1 130 ? 12.869 5.121 9.963 1.00 92.94 130 PRO A N 1
ATOM 988 C CA . PRO A 1 130 ? 11.661 4.370 10.293 1.00 92.94 130 PRO A CA 1
ATOM 989 C C . PRO A 1 130 ? 11.342 4.440 11.791 1.00 92.94 130 PRO A C 1
ATOM 991 O O . PRO A 1 130 ? 12.245 4.465 12.626 1.00 92.94 130 PRO A O 1
ATOM 994 N N . TYR A 1 131 ? 10.056 4.379 12.139 1.00 86.88 131 TYR A N 1
ATOM 995 C CA . TYR A 1 131 ? 9.606 4.432 13.536 1.00 86.88 131 TYR A CA 1
ATOM 996 C C . TYR A 1 131 ? 10.145 3.292 14.413 1.00 86.88 131 TYR A C 1
ATOM 998 O O . TYR A 1 131 ? 10.332 3.485 15.605 1.00 86.88 131 TYR A O 1
ATOM 1006 N N . GLY A 1 132 ? 10.451 2.130 13.830 1.00 86.50 132 GLY A N 1
ATOM 1007 C CA . GLY A 1 132 ? 10.989 0.975 14.559 1.00 86.50 132 GLY A CA 1
ATOM 1008 C C . GLY A 1 132 ? 12.466 1.076 14.963 1.00 86.50 132 GLY A C 1
ATOM 1009 O O . GLY A 1 132 ? 13.028 0.072 15.380 1.00 86.50 132 GLY A O 1
ATOM 1010 N N . GLY A 1 133 ? 13.125 2.230 14.792 1.00 85.44 133 GLY A N 1
ATOM 1011 C CA . GLY A 1 133 ? 14.520 2.424 15.218 1.00 85.44 133 GLY A CA 1
ATOM 1012 C C . GLY A 1 133 ? 15.582 1.738 14.344 1.00 85.44 133 GLY A C 1
ATOM 1013 O O . GLY A 1 133 ? 16.745 1.695 14.726 1.00 85.44 133 GLY A O 1
ATOM 1014 N N . GLY A 1 134 ? 15.205 1.213 13.175 1.00 89.81 134 GLY A N 1
ATOM 1015 C CA . GLY A 1 134 ? 16.129 0.579 12.226 1.00 89.81 134 GLY A CA 1
ATOM 1016 C C . GLY A 1 134 ? 17.017 1.571 11.458 1.00 89.81 134 GLY A C 1
ATOM 1017 O O . GLY A 1 134 ? 16.908 2.779 11.651 1.00 89.81 134 GLY A O 1
ATOM 1018 N N . PRO A 1 135 ? 17.885 1.099 10.551 1.00 93.81 135 PRO A N 1
ATOM 1019 C CA . PRO A 1 135 ? 18.675 1.985 9.698 1.00 93.81 135 PRO A CA 1
ATOM 1020 C C . PRO A 1 135 ? 17.781 2.883 8.826 1.00 93.81 135 PRO A C 1
ATOM 1022 O O . PRO A 1 135 ? 16.636 2.538 8.511 1.00 93.81 135 PRO A O 1
ATOM 1025 N N . ARG A 1 136 ? 18.316 4.041 8.417 1.00 94.56 136 ARG A N 1
ATOM 1026 C CA . ARG A 1 136 ? 17.620 4.966 7.511 1.00 94.56 136 ARG A CA 1
ATOM 1027 C C . ARG A 1 136 ? 17.279 4.264 6.194 1.00 94.56 136 ARG A C 1
ATOM 1029 O O . ARG A 1 136 ? 18.071 3.479 5.679 1.00 94.56 136 ARG A O 1
ATOM 1036 N N . ARG A 1 137 ? 16.106 4.564 5.636 1.00 92.81 137 ARG A N 1
ATOM 1037 C CA . ARG A 1 137 ? 15.622 4.001 4.366 1.00 92.81 137 ARG A CA 1
ATOM 1038 C C . ARG A 1 137 ? 15.463 5.093 3.323 1.00 92.81 137 ARG A C 1
ATOM 1040 O O . ARG A 1 137 ? 15.081 6.210 3.663 1.00 92.81 137 ARG A O 1
ATOM 1047 N N . THR A 1 138 ? 15.721 4.764 2.063 1.00 94.25 138 THR A N 1
ATOM 1048 C CA . THR A 1 138 ? 15.464 5.664 0.936 1.00 94.25 138 THR A CA 1
ATOM 1049 C C . THR A 1 138 ? 13.963 5.869 0.755 1.00 94.25 138 THR A C 1
ATOM 1051 O O . THR A 1 138 ? 13.186 4.916 0.866 1.00 94.25 138 THR A O 1
ATOM 1054 N N . CYS A 1 139 ? 13.544 7.104 0.496 1.00 92.31 139 CYS A N 1
ATOM 1055 C CA . CYS A 1 139 ? 12.147 7.413 0.230 1.00 92.31 139 CYS A CA 1
ATOM 1056 C C . CYS A 1 139 ? 11.797 7.170 -1.246 1.00 92.31 139 CYS A C 1
ATOM 1058 O O . CYS A 1 139 ? 12.515 7.602 -2.149 1.00 92.31 139 CYS A O 1
ATOM 1060 N N . ALA A 1 140 ? 10.666 6.503 -1.476 1.00 89.56 140 ALA A N 1
ATOM 1061 C CA . ALA A 1 140 ? 10.052 6.336 -2.787 1.00 89.56 140 ALA A CA 1
ATOM 1062 C C . ALA A 1 140 ? 8.642 6.932 -2.732 1.00 89.56 140 ALA A C 1
ATOM 1064 O O . ALA A 1 140 ? 7.762 6.389 -2.061 1.00 89.56 140 ALA A O 1
ATOM 1065 N N . ALA A 1 141 ? 8.448 8.074 -3.390 1.00 84.94 141 ALA A N 1
ATOM 1066 C CA . ALA A 1 141 ? 7.141 8.707 -3.469 1.00 84.94 141 ALA A CA 1
ATOM 1067 C C . ALA A 1 141 ? 6.282 8.016 -4.544 1.00 84.94 141 ALA A C 1
ATOM 1069 O O . ALA A 1 141 ? 6.782 7.769 -5.643 1.00 84.94 141 ALA A O 1
ATOM 1070 N N . PRO A 1 142 ? 4.991 7.751 -4.284 1.00 82.62 142 PRO A N 1
ATOM 1071 C CA . PRO A 1 142 ? 4.031 7.269 -5.268 1.00 82.62 142 PRO A CA 1
ATOM 1072 C C . PRO A 1 142 ? 3.533 8.440 -6.130 1.00 82.62 142 PRO A C 1
ATOM 1074 O O . PRO A 1 142 ? 2.335 8.645 -6.292 1.00 82.62 142 PRO A O 1
ATOM 1077 N N . ILE A 1 143 ? 4.455 9.261 -6.635 1.00 74.50 143 ILE A N 1
ATOM 1078 C CA . ILE A 1 143 ? 4.150 10.179 -7.733 1.00 74.50 143 ILE A CA 1
ATOM 1079 C C . ILE A 1 143 ? 3.746 9.290 -8.901 1.00 74.50 143 ILE A C 1
ATOM 1081 O O . ILE A 1 143 ? 4.548 8.465 -9.338 1.00 74.50 143 ILE A O 1
ATOM 1085 N N . GLU A 1 144 ? 2.483 9.395 -9.321 1.00 58.47 144 GLU A N 1
ATOM 1086 C CA . GLU A 1 144 ? 1.920 8.613 -10.418 1.00 58.47 144 GLU A CA 1
ATOM 1087 C C . GLU A 1 144 ? 2.950 8.512 -11.546 1.00 58.47 144 GLU A C 1
ATOM 1089 O O . GLU A 1 144 ? 3.484 9.522 -12.008 1.00 58.47 144 GLU A O 1
ATOM 1094 N N . ALA A 1 145 ? 3.270 7.280 -11.939 1.00 50.53 145 ALA A N 1
ATOM 1095 C CA . ALA A 1 145 ? 4.296 6.925 -12.912 1.00 50.53 145 ALA A CA 1
ATOM 1096 C C . ALA A 1 145 ? 3.925 7.357 -14.349 1.00 50.53 145 ALA A C 1
ATOM 1098 O O . ALA A 1 145 ? 4.044 6.593 -15.301 1.00 50.53 145 ALA A O 1
ATOM 1099 N N . VAL A 1 146 ? 3.456 8.590 -14.536 1.00 53.03 146 VAL A N 1
ATOM 1100 C CA . VAL A 1 146 ? 2.947 9.114 -15.807 1.00 53.03 146 VAL A CA 1
ATOM 1101 C C . VAL A 1 146 ? 4.074 9.375 -16.817 1.00 53.03 146 VAL A C 1
ATOM 1103 O O . VAL A 1 146 ? 3.807 9.556 -18.006 1.00 53.03 146 VAL A O 1
ATOM 1106 N N . THR A 1 147 ? 5.348 9.332 -16.415 1.00 50.84 147 THR A N 1
ATOM 1107 C CA . THR A 1 147 ? 6.458 9.683 -17.320 1.00 50.84 147 THR A CA 1
ATOM 1108 C C . THR A 1 147 ? 7.672 8.753 -17.297 1.00 50.84 147 THR A C 1
ATOM 1110 O O . THR A 1 147 ? 8.707 9.134 -17.831 1.00 50.84 147 THR A O 1
ATOM 1113 N N . VAL A 1 148 ? 7.571 7.518 -16.784 1.00 46.06 148 VAL A N 1
ATOM 1114 C CA . VAL A 1 148 ? 8.661 6.521 -16.949 1.00 46.06 148 VAL A CA 1
ATOM 1115 C C . VAL A 1 148 ? 8.274 5.364 -17.878 1.00 46.06 148 VAL A C 1
ATOM 1117 O O . VAL A 1 148 ? 9.135 4.845 -18.585 1.00 46.06 148 VAL A O 1
ATOM 1120 N N . GLN A 1 149 ? 6.983 5.043 -18.029 1.00 39.66 149 GLN A N 1
ATOM 1121 C CA . GLN A 1 149 ? 6.552 4.070 -19.045 1.00 39.66 149 GLN A CA 1
ATOM 1122 C C . GLN A 1 149 ? 6.853 4.526 -20.487 1.00 39.66 149 GLN A C 1
ATOM 1124 O O . GLN A 1 149 ? 7.101 3.689 -21.348 1.00 39.66 149 GLN A O 1
ATOM 1129 N N . ARG A 1 150 ? 6.890 5.840 -20.765 1.00 46.16 150 ARG A N 1
ATOM 1130 C CA . ARG A 1 150 ? 7.086 6.355 -22.135 1.00 46.16 150 ARG A CA 1
ATOM 1131 C C . ARG A 1 150 ? 8.534 6.390 -22.630 1.00 46.16 150 ARG A C 1
ATOM 1133 O O . ARG A 1 150 ? 8.734 6.589 -23.820 1.00 46.16 150 ARG A O 1
ATOM 1140 N N . VAL A 1 151 ? 9.531 6.167 -21.769 1.00 46.97 151 VAL A N 1
ATOM 1141 C CA . VAL A 1 151 ? 10.943 6.086 -22.204 1.00 46.97 151 VAL A CA 1
ATOM 1142 C C . VAL A 1 151 ? 11.375 4.633 -22.449 1.00 46.97 151 VAL A C 1
ATOM 1144 O O . VAL A 1 151 ? 12.247 4.387 -23.276 1.00 46.97 151 VAL A O 1
ATOM 1147 N N . ALA A 1 152 ?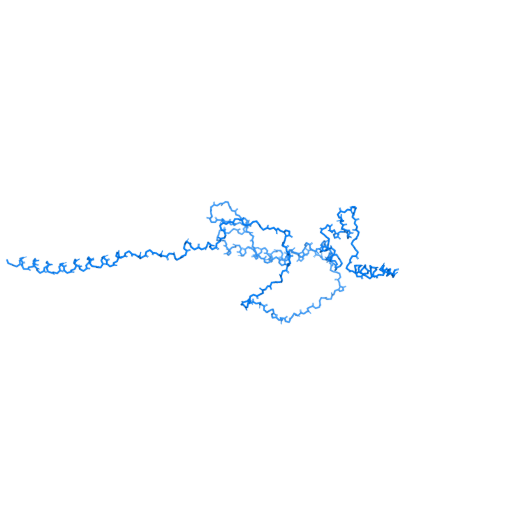 10.705 3.650 -21.834 1.00 45.16 152 ALA A N 1
ATOM 1148 C CA . ALA A 1 152 ? 10.886 2.233 -22.174 1.00 45.16 152 ALA A CA 1
ATOM 1149 C C . ALA A 1 152 ? 10.201 1.841 -23.505 1.00 45.16 152 ALA A C 1
ATOM 1151 O O . ALA A 1 152 ? 10.571 0.849 -24.127 1.00 45.16 152 ALA A O 1
ATOM 1152 N N . GLU A 1 153 ? 9.239 2.640 -23.977 1.00 47.03 153 GLU A N 1
ATOM 1153 C CA . GLU A 1 153 ? 8.486 2.414 -25.221 1.00 47.03 153 GLU A CA 1
ATOM 1154 C C . GLU A 1 153 ? 9.108 3.111 -26.449 1.00 47.03 153 GLU A C 1
ATOM 1156 O O . GLU A 1 153 ? 8.444 3.337 -27.454 1.00 47.03 153 GLU A O 1
ATOM 1161 N N . VAL A 1 154 ? 10.394 3.465 -26.392 1.00 48.22 154 VAL A N 1
ATOM 1162 C CA . VAL A 1 154 ? 11.151 3.906 -27.583 1.00 48.22 154 VAL A CA 1
ATOM 1163 C C . VAL A 1 154 ? 11.878 2.718 -28.246 1.00 48.22 154 VAL A C 1
ATOM 1165 O O . VAL A 1 154 ? 12.450 2.864 -29.321 1.00 48.22 154 VAL A O 1
ATOM 1168 N N . GLY A 1 155 ? 11.812 1.515 -27.653 1.00 50.94 155 GLY A N 1
ATOM 1169 C CA . GLY A 1 155 ? 12.484 0.310 -28.162 1.00 50.94 155 GLY A CA 1
ATOM 1170 C C . GLY A 1 155 ? 11.589 -0.804 -28.712 1.00 50.94 155 GLY A C 1
ATOM 1171 O O . GLY A 1 155 ? 12.090 -1.642 -29.454 1.00 50.94 155 GLY A O 1
ATOM 1172 N N . LEU A 1 156 ? 10.291 -0.843 -28.392 1.00 50.81 156 LEU A N 1
ATOM 1173 C CA . LEU A 1 156 ? 9.375 -1.864 -28.912 1.00 50.81 156 LEU A CA 1
ATOM 1174 C C . LEU A 1 156 ? 8.201 -1.186 -29.612 1.00 50.81 156 LEU A C 1
ATOM 1176 O O . LEU A 1 156 ? 7.358 -0.551 -28.979 1.00 50.81 156 LEU A O 1
ATOM 1180 N N . SER A 1 157 ? 8.141 -1.345 -30.932 1.00 59.06 157 SER A N 1
ATOM 1181 C CA . SER A 1 157 ? 6.932 -1.109 -31.715 1.00 59.06 157 SER A CA 1
ATOM 1182 C C . SER A 1 157 ? 5.734 -1.734 -31.001 1.00 59.06 157 SER A C 1
ATOM 1184 O O . SER A 1 157 ? 5.757 -2.923 -30.684 1.00 59.06 157 SER A O 1
ATOM 1186 N N . LYS A 1 158 ? 4.691 -0.936 -30.734 1.00 68.31 158 LYS A N 1
ATOM 1187 C CA . LYS A 1 158 ? 3.424 -1.445 -30.191 1.00 68.31 158 LYS A CA 1
ATOM 1188 C C . LYS A 1 158 ? 2.984 -2.657 -31.014 1.00 68.31 158 LYS A C 1
ATOM 1190 O O . LYS A 1 158 ? 2.917 -2.519 -32.238 1.00 68.31 158 LYS A O 1
ATOM 1195 N N . PRO A 1 159 ? 2.643 -3.793 -30.379 1.00 71.50 159 PRO A N 1
ATOM 1196 C CA . PRO A 1 159 ? 2.358 -5.000 -31.127 1.00 71.50 159 PRO A CA 1
ATOM 1197 C C . PRO A 1 159 ? 1.161 -4.783 -32.052 1.00 71.50 159 PRO A C 1
ATOM 1199 O O . PRO A 1 159 ? 0.183 -4.132 -31.664 1.00 71.50 159 PRO A O 1
ATOM 1202 N N . SER A 1 160 ? 1.227 -5.278 -33.283 1.00 81.06 160 SER A N 1
ATOM 1203 C CA . SER A 1 160 ? 0.118 -5.173 -34.237 1.00 81.06 160 SER A CA 1
ATOM 1204 C C . SER A 1 160 ? -1.119 -5.946 -33.742 1.00 81.06 160 SER A C 1
ATOM 1206 O O . SER A 1 160 ? -1.049 -6.753 -32.814 1.00 81.06 160 SER A O 1
ATOM 1208 N N . ALA A 1 161 ? -2.300 -5.704 -34.323 1.00 83.06 161 ALA A N 1
ATOM 1209 C CA . ALA A 1 161 ? -3.512 -6.449 -33.949 1.00 83.06 161 ALA A CA 1
ATOM 1210 C C . ALA A 1 161 ? -3.337 -7.972 -34.129 1.00 83.06 161 ALA A C 1
ATOM 1212 O O . ALA A 1 161 ? -3.797 -8.750 -33.295 1.00 83.06 161 ALA A O 1
ATOM 1213 N N . SER A 1 162 ? -2.602 -8.377 -35.168 1.00 82.25 162 SER A N 1
ATOM 1214 C CA . SER A 1 162 ? -2.254 -9.770 -35.446 1.00 82.25 162 SER A CA 1
ATOM 1215 C C . SER A 1 162 ? -1.334 -10.360 -34.376 1.00 82.25 162 SER A C 1
ATOM 1217 O O . SER A 1 162 ? -1.590 -11.461 -33.900 1.00 82.25 162 SER A O 1
ATOM 1219 N N . GLU A 1 163 ? -0.312 -9.618 -33.939 1.00 87.12 163 GLU A N 1
ATOM 1220 C CA . GLU A 1 163 ? 0.596 -10.056 -32.868 1.00 87.12 163 GLU A CA 1
ATOM 1221 C C . GLU A 1 163 ? -0.128 -10.204 -31.529 1.00 87.12 163 GLU A C 1
ATOM 1223 O O . GLU A 1 163 ? 0.104 -11.176 -30.813 1.00 87.12 163 GLU A O 1
ATOM 1228 N N . ARG A 1 164 ? -1.041 -9.277 -31.199 1.00 88.19 164 ARG A N 1
ATOM 1229 C CA . ARG A 1 164 ? -1.863 -9.381 -29.981 1.00 88.19 164 ARG A CA 1
ATOM 1230 C C . ARG A 1 164 ? -2.720 -10.638 -29.977 1.00 88.19 164 ARG A C 1
ATOM 1232 O O . ARG A 1 164 ? -2.733 -11.356 -28.984 1.00 88.19 164 ARG A O 1
ATOM 1239 N N . TRP A 1 165 ? -3.363 -10.930 -31.102 1.00 89.19 165 TRP A N 1
ATOM 1240 C CA . TRP A 1 165 ? -4.149 -12.148 -31.259 1.00 89.19 165 TRP A CA 1
ATOM 1241 C C . TRP A 1 165 ? -3.287 -13.413 -31.103 1.00 89.19 165 TRP A C 1
ATOM 1243 O O . TRP A 1 165 ? -3.672 -14.348 -30.405 1.00 89.19 165 TRP A O 1
ATOM 1253 N N . CYS A 1 166 ? -2.083 -13.428 -31.683 1.00 91.06 166 CYS A N 1
ATOM 1254 C CA . CYS A 1 166 ? -1.164 -14.561 -31.562 1.00 91.06 166 CYS A CA 1
ATOM 1255 C C . CYS A 1 166 ? -0.653 -14.773 -30.127 1.00 91.06 166 CYS A C 1
ATOM 1257 O O . CYS A 1 166 ? -0.551 -15.920 -29.692 1.00 91.06 166 CYS A O 1
ATOM 1259 N N . MET A 1 167 ? -0.372 -13.689 -29.392 1.00 88.94 167 MET A N 1
ATOM 1260 C CA . MET A 1 167 ? 0.014 -13.733 -27.973 1.00 88.94 167 MET A CA 1
ATOM 1261 C C . MET A 1 167 ? -1.086 -14.320 -27.088 1.00 88.94 167 MET A C 1
ATOM 1263 O O . MET A 1 167 ? -0.796 -15.051 -26.146 1.00 88.94 167 MET A O 1
ATOM 1267 N N . GLU A 1 168 ? -2.345 -14.007 -27.389 1.00 89.94 168 GLU A N 1
ATOM 1268 C CA . GLU A 1 168 ? -3.494 -14.527 -26.648 1.00 89.94 168 GLU A CA 1
ATOM 1269 C C . GLU A 1 168 ? -3.786 -15.995 -26.998 1.00 89.94 168 GLU A C 1
ATOM 1271 O O . GLU A 1 168 ? -4.126 -16.797 -26.128 1.00 89.94 168 GLU A O 1
ATOM 1276 N N . ARG A 1 169 ? -3.597 -16.373 -28.268 1.00 89.44 169 ARG A N 1
ATOM 1277 C CA . ARG A 1 169 ? -3.883 -17.719 -28.782 1.00 89.44 169 ARG A CA 1
ATOM 1278 C C . ARG A 1 169 ? -2.823 -18.759 -28.413 1.00 89.44 169 ARG A C 1
ATOM 1280 O O . ARG A 1 169 ? -3.175 -19.918 -28.175 1.00 89.44 169 ARG A O 1
ATOM 1287 N N . TYR A 1 170 ? -1.545 -18.378 -28.411 1.00 90.06 170 TYR A N 1
ATOM 1288 C CA . TYR A 1 170 ? -0.415 -19.289 -28.226 1.00 90.06 170 TYR A CA 1
ATOM 1289 C C . TYR A 1 170 ? 0.489 -18.833 -27.078 1.00 90.06 170 TYR A C 1
ATOM 1291 O O . TYR A 1 170 ? 1.194 -17.833 -27.180 1.00 90.06 170 TYR A O 1
ATOM 1299 N N . SER A 1 171 ? 0.563 -19.635 -26.014 1.00 90.06 171 SER A N 1
ATOM 1300 C CA . SER A 1 171 ? 1.361 -19.319 -24.818 1.00 90.06 171 SER A CA 1
ATOM 1301 C C . SER A 1 171 ? 2.873 -19.224 -25.064 1.00 90.06 171 SER A C 1
ATOM 1303 O O . SER A 1 171 ? 3.580 -18.564 -24.311 1.00 90.06 171 SER A O 1
ATOM 1305 N N . SER A 1 172 ? 3.383 -19.879 -26.110 1.00 92.50 172 SER A N 1
ATOM 1306 C CA . SER A 1 172 ? 4.806 -19.909 -26.481 1.00 92.50 172 SER A CA 1
ATOM 1307 C C . SER A 1 172 ? 5.180 -18.899 -27.577 1.00 92.50 172 SER A C 1
ATOM 1309 O O . SER A 1 172 ? 6.266 -18.995 -28.168 1.00 92.50 172 SER A O 1
ATOM 1311 N N . TYR A 1 173 ? 4.278 -17.961 -27.879 1.00 92.56 173 TYR A N 1
ATOM 1312 C CA . TYR A 1 173 ? 4.468 -16.957 -28.916 1.00 92.56 173 TYR A CA 1
ATOM 1313 C C . TYR A 1 173 ? 5.611 -15.986 -28.596 1.00 92.56 173 TYR A C 1
ATOM 1315 O O . TYR A 1 173 ? 5.796 -15.562 -27.456 1.00 92.56 173 TYR A O 1
ATOM 1323 N N . ARG A 1 174 ? 6.370 -15.625 -29.632 1.00 90.56 174 ARG A N 1
ATOM 1324 C CA . ARG A 1 174 ? 7.423 -14.606 -29.601 1.00 90.56 174 ARG A CA 1
ATOM 1325 C C . ARG A 1 174 ? 7.083 -13.467 -30.548 1.00 90.56 174 ARG A C 1
ATOM 1327 O O . ARG A 1 174 ? 6.802 -13.715 -31.722 1.00 90.56 174 ARG A O 1
ATOM 1334 N N . VAL A 1 175 ? 7.147 -12.240 -30.036 1.00 87.56 175 VAL A N 1
ATOM 1335 C CA . VAL A 1 175 ? 6.830 -11.018 -30.792 1.00 87.56 175 VAL A CA 1
ATOM 1336 C C . VAL A 1 175 ? 7.933 -10.705 -31.804 1.00 87.56 175 VAL A C 1
ATOM 1338 O O . VAL A 1 175 ? 7.643 -10.181 -32.871 1.00 87.56 175 VAL A O 1
ATOM 1341 N N . GLU A 1 176 ? 9.175 -11.089 -31.504 1.00 84.19 176 GLU A N 1
ATOM 1342 C CA . GLU A 1 176 ? 10.363 -10.769 -32.301 1.00 84.19 176 GLU A CA 1
ATOM 1343 C C . GLU A 1 176 ? 10.329 -11.432 -33.686 1.00 84.19 176 GLU A C 1
ATOM 1345 O O . GLU A 1 176 ? 10.642 -10.795 -34.686 1.00 84.19 176 GLU A O 1
ATOM 1350 N N . ASP A 1 177 ? 9.891 -12.695 -33.741 1.00 86.75 177 ASP A N 1
ATOM 1351 C CA . ASP A 1 177 ? 9.945 -13.523 -34.954 1.00 86.75 177 ASP A CA 1
ATOM 1352 C C . ASP A 1 177 ? 8.555 -13.946 -35.470 1.00 86.75 177 ASP A C 1
ATOM 1354 O O . ASP A 1 177 ? 8.461 -14.711 -36.430 1.00 86.75 177 ASP A O 1
ATOM 1358 N N . ASN A 1 178 ? 7.464 -13.519 -34.818 1.00 89.25 178 ASN A N 1
ATOM 1359 C CA . ASN A 1 178 ? 6.089 -13.956 -35.110 1.00 89.25 178 ASN A CA 1
ATOM 1360 C C . ASN A 1 178 ? 5.944 -15.500 -35.155 1.00 89.25 178 ASN A C 1
ATOM 1362 O O . ASN A 1 178 ? 5.279 -16.077 -36.026 1.00 89.25 178 ASN A O 1
ATOM 1366 N N . THR A 1 179 ? 6.607 -16.198 -34.221 1.00 92.75 179 THR A N 1
ATOM 1367 C CA . THR A 1 179 ? 6.597 -17.669 -34.133 1.00 92.75 179 THR A CA 1
ATOM 1368 C C . THR A 1 179 ? 6.063 -18.179 -32.804 1.00 92.75 179 THR A C 1
ATOM 1370 O O . THR A 1 179 ? 6.322 -17.607 -31.745 1.00 92.75 179 THR A O 1
ATOM 1373 N N . TYR A 1 180 ? 5.378 -19.320 -32.853 1.00 92.88 180 TYR A N 1
ATOM 1374 C CA . TYR A 1 180 ? 4.949 -20.081 -31.685 1.00 92.88 180 TYR A CA 1
ATOM 1375 C C . TYR A 1 180 ? 5.489 -21.513 -31.748 1.00 92.88 180 TYR A C 1
ATOM 1377 O O . TYR A 1 180 ? 5.836 -22.022 -32.816 1.00 92.88 180 TYR A O 1
ATOM 1385 N N . GLN A 1 181 ? 5.578 -22.178 -30.601 1.00 93.44 181 GLN A N 1
ATOM 1386 C CA . GLN A 1 181 ? 5.993 -23.576 -30.512 1.00 93.44 181 GLN A CA 1
ATOM 1387 C C . GLN A 1 181 ? 4.791 -24.472 -30.168 1.00 93.44 181 GLN A C 1
ATOM 1389 O O . GLN A 1 181 ? 4.257 -24.352 -29.062 1.00 93.44 181 GLN A O 1
ATOM 1394 N N . PRO A 1 182 ? 4.348 -25.349 -31.089 1.00 89.56 182 PRO A N 1
ATOM 1395 C CA . PRO A 1 182 ? 3.326 -26.351 -30.804 1.00 89.56 182 PRO A CA 1
ATOM 1396 C C . PRO A 1 182 ? 3.865 -27.457 -29.882 1.00 89.56 182 PRO A C 1
ATOM 1398 O O . PRO A 1 182 ? 5.073 -27.636 -29.746 1.00 89.56 182 PRO A O 1
ATOM 1401 N N . PHE A 1 183 ? 2.959 -28.240 -29.286 1.00 86.81 183 PHE A N 1
ATOM 1402 C CA . PHE A 1 183 ? 3.310 -29.354 -28.392 1.00 86.81 183 PHE A CA 1
ATOM 1403 C C . PHE A 1 183 ? 4.158 -30.448 -29.058 1.00 86.81 183 PHE A C 1
ATOM 1405 O O . PHE A 1 183 ? 4.850 -31.193 -28.371 1.00 86.81 183 PHE A O 1
ATOM 1412 N N . SER A 1 184 ? 4.124 -30.544 -30.387 1.00 83.50 184 SER A N 1
ATOM 1413 C CA . SER A 1 184 ? 4.928 -31.480 -31.165 1.00 83.50 184 SER A CA 1
ATOM 1414 C C . SER A 1 184 ? 5.620 -30.769 -32.330 1.00 83.50 184 SER A C 1
ATOM 1416 O O . SER A 1 184 ? 4.989 -30.089 -33.141 1.00 83.50 184 SER A O 1
ATOM 1418 N N . GLY A 1 185 ? 6.939 -30.949 -32.422 1.00 87.25 185 GLY A N 1
ATOM 1419 C CA . GLY A 1 185 ? 7.771 -30.396 -33.491 1.00 87.25 185 GLY A CA 1
ATOM 1420 C C . GLY A 1 185 ? 8.420 -29.044 -33.174 1.00 87.25 185 GLY A C 1
ATOM 1421 O O . GLY A 1 185 ? 8.488 -28.600 -32.029 1.00 87.25 185 GLY A O 1
ATOM 1422 N N . GLY A 1 186 ? 8.970 -28.421 -34.219 1.00 92.19 186 GLY A N 1
ATOM 1423 C CA . GLY A 1 186 ? 9.650 -27.128 -34.141 1.00 92.19 186 GLY A CA 1
ATOM 1424 C C . GLY A 1 186 ? 8.695 -25.932 -34.160 1.00 92.19 186 GLY A C 1
ATOM 1425 O O . GLY A 1 186 ? 7.480 -26.075 -34.304 1.00 92.19 186 GLY A O 1
ATOM 1426 N N . ARG A 1 187 ? 9.265 -24.730 -34.035 1.00 92.75 187 ARG A N 1
ATOM 1427 C CA . ARG A 1 187 ? 8.520 -23.464 -34.101 1.00 92.75 187 ARG A CA 1
ATOM 1428 C C . ARG A 1 187 ? 7.827 -23.287 -35.455 1.00 92.75 187 ARG A C 1
ATOM 1430 O O . ARG A 1 187 ? 8.408 -23.585 -36.496 1.00 92.75 187 ARG A O 1
ATOM 1437 N N . LYS A 1 188 ? 6.598 -22.771 -35.430 1.00 90.56 188 LYS A N 1
ATOM 1438 C CA . LYS A 1 188 ? 5.778 -22.434 -36.603 1.00 90.56 188 LYS A CA 1
ATOM 1439 C C . LYS A 1 188 ? 5.436 -20.944 -36.592 1.00 90.56 188 LYS A C 1
ATOM 1441 O O . LYS A 1 188 ? 5.364 -20.337 -35.526 1.00 90.56 188 LYS A O 1
ATOM 1446 N N . GLN A 1 189 ? 5.239 -20.357 -37.771 1.00 91.44 189 GLN A N 1
ATOM 1447 C CA . GLN A 1 189 ? 4.782 -18.969 -37.893 1.00 91.44 189 GLN A CA 1
ATOM 1448 C C . GLN A 1 189 ? 3.322 -18.842 -37.465 1.00 91.44 189 GLN A C 1
ATOM 1450 O O . GLN A 1 189 ? 2.518 -19.736 -37.745 1.00 91.44 189 GLN A O 1
ATOM 1455 N N . CYS A 1 190 ? 2.977 -17.740 -36.798 1.00 89.44 190 CYS A N 1
ATOM 1456 C CA . CYS A 1 190 ? 1.585 -17.463 -36.481 1.00 89.44 190 CYS A CA 1
ATOM 1457 C C . CYS A 1 190 ? 0.864 -16.913 -37.722 1.00 89.44 190 CYS A C 1
ATOM 1459 O O . CYS A 1 190 ? 1.294 -15.902 -38.283 1.00 89.44 190 CYS A O 1
ATOM 1461 N N . PRO A 1 191 ? -0.247 -17.531 -38.149 1.00 83.06 191 PRO A N 1
ATOM 1462 C CA . PRO A 1 191 ? -0.933 -17.130 -39.371 1.00 83.06 191 PRO A CA 1
ATOM 1463 C C . PRO A 1 191 ? -1.897 -15.940 -39.158 1.00 83.06 191 PRO A C 1
ATOM 1465 O O . PRO A 1 191 ? -2.488 -15.438 -40.112 1.00 83.06 191 PRO A O 1
ATOM 1468 N N . GLY A 1 192 ? -2.026 -15.446 -37.919 1.00 82.38 192 GLY A N 1
ATOM 1469 C CA . GLY A 1 192 ? -2.865 -14.302 -37.562 1.00 82.38 192 GLY A CA 1
ATOM 1470 C C . GLY A 1 192 ? -4.377 -14.579 -37.654 1.00 82.38 192 GLY A C 1
ATOM 1471 O O . GLY A 1 192 ? -4.802 -15.610 -38.183 1.00 82.38 192 GLY A O 1
ATOM 1472 N N . PRO A 1 193 ? -5.216 -13.651 -37.165 1.00 81.19 193 PRO A N 1
ATOM 1473 C CA . PRO A 1 193 ? -6.657 -13.870 -36.988 1.00 81.19 193 PRO A CA 1
ATOM 1474 C C . PRO A 1 193 ? -7.445 -14.112 -38.288 1.00 81.19 193 PRO A C 1
ATOM 1476 O O . PRO A 1 193 ? -8.498 -14.741 -38.260 1.00 81.19 193 PRO A O 1
ATOM 1479 N N . SER A 1 194 ? -6.962 -13.645 -39.443 1.00 71.31 194 SER A N 1
ATOM 1480 C CA . SER A 1 194 ? -7.658 -13.800 -40.733 1.00 71.31 194 SER A CA 1
ATOM 1481 C C . SER A 1 194 ? -7.488 -15.184 -41.373 1.00 71.31 194 SER A C 1
ATOM 1483 O O . SER A 1 194 ? -8.241 -15.547 -42.277 1.00 71.31 194 SER A O 1
ATOM 1485 N N . SER A 1 195 ? -6.519 -15.973 -40.913 1.00 62.75 195 SER A N 1
ATOM 1486 C CA . SER A 1 195 ? -6.219 -17.291 -41.479 1.00 62.75 195 SER A CA 1
ATOM 1487 C C . SER A 1 195 ? -7.136 -18.402 -40.952 1.00 62.75 195 SER A C 1
ATOM 1489 O O . SER A 1 195 ? -7.523 -19.289 -41.714 1.00 62.75 195 SER A O 1
ATOM 1491 N N . GLU A 1 196 ? -7.564 -18.330 -39.686 1.00 56.91 196 GLU A N 1
ATOM 1492 C CA . GLU A 1 196 ? -8.489 -19.309 -39.094 1.00 56.91 196 GLU A CA 1
ATOM 1493 C C . GLU A 1 196 ? -9.897 -19.200 -39.706 1.00 56.91 196 GLU A C 1
ATOM 1495 O O . GLU A 1 196 ? -10.565 -20.218 -39.892 1.00 56.91 196 GLU A O 1
ATOM 1500 N N . ALA A 1 197 ? -10.306 -18.000 -40.139 1.00 51.91 197 ALA A N 1
ATOM 1501 C CA . ALA A 1 197 ? -11.555 -17.790 -40.879 1.00 51.91 197 ALA A CA 1
ATOM 1502 C C . ALA A 1 197 ? -11.587 -18.530 -42.231 1.00 51.91 197 ALA A C 1
ATOM 1504 O O . ALA A 1 197 ? -12.659 -18.862 -42.729 1.00 51.91 197 ALA A O 1
ATOM 1505 N N . SER A 1 198 ? -10.421 -18.826 -42.815 1.00 44.09 198 SER A N 1
ATOM 1506 C CA . SER A 1 198 ? -10.320 -19.617 -44.050 1.00 44.09 198 SER A CA 1
ATOM 1507 C C . SER A 1 198 ? -10.254 -21.127 -43.779 1.00 44.09 198 SER A C 1
ATOM 1509 O O . SER A 1 198 ? -10.678 -21.923 -44.617 1.00 44.09 198 SER A O 1
ATOM 1511 N N . ALA A 1 199 ? -9.771 -21.540 -42.602 1.00 48.12 199 ALA A N 1
ATOM 1512 C CA . ALA A 1 199 ? -9.656 -22.951 -42.227 1.00 48.12 199 ALA A CA 1
ATOM 1513 C C . ALA A 1 199 ? -11.017 -23.591 -41.886 1.00 48.12 199 ALA A C 1
ATOM 1515 O O . ALA A 1 199 ? -11.238 -24.768 -42.180 1.00 48.12 199 ALA A O 1
ATOM 1516 N N . SER A 1 200 ? -11.960 -22.821 -41.331 1.00 43.62 200 SER A N 1
ATOM 1517 C CA . SER A 1 200 ? -13.323 -23.302 -41.054 1.00 43.62 200 SER A CA 1
ATOM 1518 C C . SER A 1 200 ? -14.141 -23.552 -42.328 1.00 43.62 200 SER A C 1
ATOM 1520 O O . SER A 1 200 ? -14.968 -24.461 -42.354 1.00 43.62 200 SER A O 1
ATOM 1522 N N . ILE A 1 201 ? -13.865 -22.817 -43.411 1.00 46.81 201 ILE A N 1
ATOM 1523 C CA . ILE A 1 201 ? -14.544 -22.988 -44.705 1.00 46.81 201 ILE A CA 1
ATOM 1524 C C . ILE A 1 201 ? -14.008 -24.220 -45.456 1.00 46.81 201 ILE A C 1
ATOM 1526 O O . ILE A 1 201 ? -14.777 -24.937 -46.093 1.00 46.81 201 ILE A O 1
ATOM 1530 N N . GLN A 1 202 ? -12.712 -24.532 -45.341 1.00 42.81 202 GLN A N 1
ATOM 1531 C CA . GLN A 1 202 ? -12.127 -25.711 -45.999 1.00 42.81 202 GLN A CA 1
ATOM 1532 C C . GLN A 1 202 ? -12.515 -27.036 -45.327 1.00 42.81 202 GLN A C 1
ATOM 1534 O O . GLN A 1 202 ? -12.692 -28.035 -46.022 1.00 42.81 202 GLN A O 1
ATOM 1539 N N . SER A 1 203 ? -12.727 -27.050 -44.005 1.00 41.38 203 SER A N 1
ATOM 1540 C CA . SER A 1 203 ? -13.188 -28.257 -43.297 1.00 41.38 203 SER A CA 1
ATOM 1541 C C . SER A 1 203 ? -14.627 -28.654 -43.678 1.00 41.38 203 SER A C 1
ATOM 1543 O O . SER A 1 203 ? -14.976 -29.832 -43.662 1.00 41.38 203 SER A O 1
ATOM 1545 N N . ALA A 1 204 ? -15.454 -27.693 -44.112 1.00 43.44 204 ALA A N 1
ATOM 1546 C CA . ALA A 1 204 ? -16.814 -27.949 -44.596 1.00 43.44 204 ALA A CA 1
ATOM 1547 C C . ALA A 1 204 ? -16.872 -28.482 -46.044 1.00 43.44 204 ALA A C 1
ATOM 1549 O O . ALA A 1 204 ? -17.868 -29.088 -46.431 1.00 43.44 204 ALA A O 1
ATOM 1550 N N . ALA A 1 205 ? -15.812 -28.304 -46.842 1.00 43.22 205 ALA A N 1
ATOM 1551 C CA . ALA A 1 205 ? -15.765 -28.762 -48.235 1.00 43.22 205 ALA A CA 1
ATOM 1552 C C . ALA A 1 205 ? -15.327 -30.236 -48.395 1.00 43.22 205 ALA A C 1
ATOM 1554 O O . ALA A 1 205 ? -15.424 -30.787 -49.489 1.00 43.22 205 ALA A O 1
ATOM 1555 N N . GLY A 1 206 ? -14.852 -30.881 -47.320 1.00 38.91 206 GLY A N 1
ATOM 1556 C CA . GLY A 1 206 ? -14.367 -32.269 -47.330 1.00 38.91 206 GLY A CA 1
ATOM 1557 C C . GLY A 1 206 ? -15.383 -33.333 -46.898 1.00 38.91 206 GLY A C 1
ATOM 1558 O O . GLY A 1 206 ? -15.080 -34.521 -46.978 1.00 38.91 206 GLY A O 1
ATOM 1559 N N . ALA A 1 207 ? -16.583 -32.951 -46.448 1.00 43.34 207 ALA A N 1
ATOM 1560 C CA . ALA A 1 207 ? -17.625 -33.903 -46.065 1.00 43.34 207 ALA A CA 1
ATOM 1561 C C . ALA A 1 207 ? -18.358 -34.423 -47.314 1.00 43.34 207 ALA A C 1
ATOM 1563 O O . ALA A 1 207 ? -19.462 -33.991 -47.644 1.00 43.34 207 ALA A O 1
ATOM 1564 N N . THR A 1 208 ? -17.722 -35.341 -48.046 1.00 40.72 208 THR A N 1
ATOM 1565 C CA . THR A 1 208 ? -18.394 -36.106 -49.098 1.00 40.72 208 THR A CA 1
ATOM 1566 C C . THR A 1 208 ? -19.446 -36.994 -48.438 1.00 40.72 208 THR A C 1
ATOM 1568 O O . THR A 1 208 ? -19.130 -37.903 -47.674 1.00 40.72 208 THR A O 1
ATOM 1571 N N . VAL A 1 209 ? -20.712 -36.685 -48.708 1.00 43.94 209 VAL A N 1
ATOM 1572 C CA . VAL A 1 209 ? -21.872 -37.500 -48.351 1.00 43.94 209 VAL A CA 1
ATOM 1573 C C . VAL A 1 209 ? -21.687 -38.896 -48.954 1.00 43.94 209 VAL A C 1
ATOM 1575 O O . VAL A 1 209 ? -21.786 -39.064 -50.167 1.00 43.94 209 VAL A O 1
ATOM 1578 N N . ALA A 1 210 ? -21.419 -39.901 -48.119 1.00 34.62 210 ALA A N 1
ATOM 1579 C CA . ALA A 1 210 ? -21.595 -41.296 -48.500 1.00 34.62 210 ALA A CA 1
ATOM 1580 C C . ALA A 1 210 ? -23.097 -41.611 -48.430 1.00 34.62 210 ALA A C 1
ATOM 1582 O O . ALA A 1 210 ? -23.686 -41.676 -47.351 1.00 34.62 210 ALA A O 1
ATOM 1583 N N . GLN A 1 211 ? -23.720 -41.708 -49.602 1.00 38.53 211 GLN A N 1
ATOM 1584 C CA . GLN A 1 211 ? -25.075 -42.208 -49.813 1.00 38.53 211 GLN A CA 1
ATOM 1585 C C . GLN A 1 211 ? -25.056 -43.744 -49.870 1.00 38.53 211 GLN A C 1
ATOM 1587 O O . GLN A 1 211 ? -24.256 -44.286 -50.623 1.00 38.53 211 GLN A O 1
ATOM 1592 N N . PHE A 1 212 ? -25.975 -44.352 -49.107 1.00 39.19 212 PHE A N 1
ATOM 1593 C CA . PHE A 1 212 ? -26.540 -45.715 -49.179 1.00 39.19 212 PHE A CA 1
ATOM 1594 C C . PHE A 1 212 ? -25.600 -46.925 -49.289 1.00 39.19 212 PHE A C 1
ATOM 1596 O O . PHE A 1 212 ? -24.994 -47.146 -50.357 1.00 39.19 212 PHE A O 1
#

Secondary structure (DSSP, 8-state):
-HHHHHHHHHHHHHHHHHHHHHHHHHHHTPPPPP---TTTTSS-SS-SS-----GGG-----------TT-----------------TTS-----TTSSHHHHHHHHHHHHHHHHHH-TT-BTTTTEE--TTS---EE-------TTTHHHHTTSS-PPPHHHHHHHHH-TT-BTTTTEE--SSSS-EE---HHHHHHHHHHHHT-------

pLDDT: mean 73.55, std 18.32, range [34.62, 95.75]

Radius of gyration: 39.41 Å; chains: 1; bounding box: 48×67×129 Å